Protein AF-0000000069461353 (afdb_homodimer)

Radius of gyration: 19.86 Å; Cα contacts (8 Å, |Δi|>4): 250; chains: 2; bounding box: 31×58×42 Å

pLDDT: mean 86.46, std 12.04, range [33.41, 97.12]

Organism: Araneus ventricosus (NCBI:txid182803)

Solvent-accessible surface area (backbone atoms only — not comparable to full-atom values): 14191 Å² total; per-residue (Å²): 130,76,51,64,64,55,53,48,47,51,50,45,65,76,36,44,54,42,56,44,31,64,57,41,60,80,78,52,60,71,89,61,37,79,47,76,92,67,76,58,56,65,70,59,30,52,53,40,50,50,51,40,52,69,36,62,74,48,38,50,51,46,52,49,48,38,52,50,55,53,50,50,52,52,50,42,35,52,25,52,61,66,66,34,57,72,63,48,67,66,54,78,56,65,58,54,52,46,50,50,61,51,65,68,52,61,76,88,39,48,52,56,37,50,49,40,52,49,48,41,42,76,50,36,60,62,66,41,130,75,51,63,62,55,52,47,46,51,49,44,65,77,35,44,55,44,57,44,30,64,56,42,59,78,77,53,60,71,88,61,37,81,48,76,92,65,76,58,55,67,71,60,30,54,52,39,48,49,50,40,51,70,34,62,73,51,39,48,50,47,52,49,50,39,52,51,54,52,50,50,52,52,50,42,35,52,25,52,62,65,66,34,56,70,63,48,66,67,53,77,58,63,59,54,52,46,50,52,60,52,64,70,52,63,74,88,38,47,51,56,37,50,50,41,52,50,48,40,43,76,48,36,58,62,66,41

Sequence (256 aa):
MKDEFAERFEQFKTNKSTLAFIVNPLNTNTNEINIEPFGIDAGSLQMQLLDLKTKDLWSDKFTEFKSKLEELEVQKCMHIAQHNWRALKEIPQVEALIFEAWNSLPECYSEVKKLAYGVLTIFGSTYSMKDEFAERFEQFKTNKSTLAFIVNPLNTNTNEINIEPFGIDAGSLQMQLLDLKTKDLWSDKFTEFKSKLEELEVQKCMHIAQHNWRALKEIPQVEALIFEAWNSLPECYSEVKKLAYGVLTIFGSTYS

Structure (mmCIF, N/CA/C/O backbone):
data_AF-0000000069461353-model_v1
#
loop_
_entity.id
_entity.type
_entity.pdbx_description
1 polymer 'Uncharacterized protein'
#
loop_
_atom_site.group_PDB
_atom_site.id
_atom_site.type_symbol
_atom_site.label_atom_id
_atom_site.label_alt_id
_atom_site.label_comp_id
_atom_site.label_asym_id
_atom_site.label_entity_id
_atom_site.label_seq_id
_atom_site.pdbx_PDB_ins_code
_atom_site.Cartn_x
_atom_site.Cartn_y
_atom_site.Cartn_z
_atom_site.occupancy
_atom_site.B_iso_or_equiv
_atom_site.auth_seq_id
_atom_site.auth_comp_id
_atom_site.auth_asym_id
_atom_site.auth_atom_id
_atom_site.pdbx_PDB_model_num
ATOM 1 N N . MET A 1 1 ? 14.117 14.68 -5.391 1 33.41 1 MET A N 1
ATOM 2 C CA . MET A 1 1 ? 13.336 13.922 -4.418 1 33.41 1 MET A CA 1
ATOM 3 C C . MET A 1 1 ? 11.984 13.523 -4.992 1 33.41 1 MET A C 1
ATOM 5 O O . MET A 1 1 ? 11.055 14.336 -5.027 1 33.41 1 MET A O 1
ATOM 9 N N . LYS A 1 2 ? 11.883 13.133 -6.09 1 46 2 LYS A N 1
ATOM 10 C CA . LYS A 1 2 ? 10.672 12.664 -6.754 1 46 2 LYS A CA 1
ATOM 11 C C . LYS A 1 2 ? 9.844 11.781 -5.824 1 46 2 LYS A C 1
ATOM 13 O O . LYS A 1 2 ? 10.375 10.875 -5.18 1 46 2 LYS A O 1
ATOM 18 N N . ASP A 1 3 ? 8.719 12.312 -5.297 1 57.94 3 ASP A N 1
ATOM 19 C CA . ASP A 1 3 ? 7.867 11.836 -4.211 1 57.94 3 ASP A CA 1
ATOM 20 C C . ASP A 1 3 ? 7.641 10.336 -4.309 1 57.94 3 ASP A C 1
ATOM 22 O O . ASP A 1 3 ? 7.262 9.828 -5.367 1 57.94 3 ASP A O 1
ATOM 26 N N . GLU A 1 4 ? 8.461 9.586 -3.504 1 57.5 4 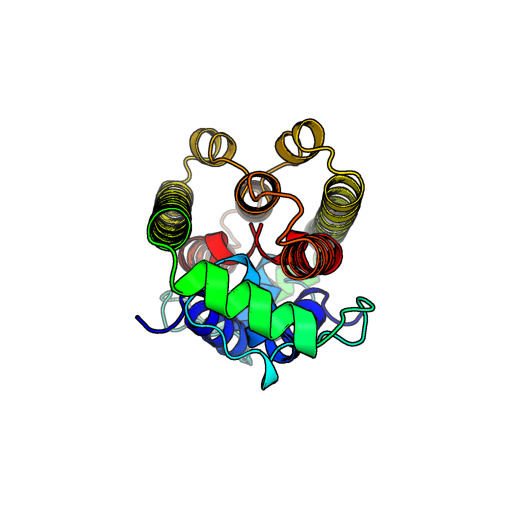GLU A N 1
ATOM 27 C CA . GLU A 1 4 ? 8.344 8.133 -3.375 1 57.5 4 GLU A CA 1
ATOM 28 C C . GLU A 1 4 ? 6.914 7.668 -3.648 1 57.5 4 GLU A C 1
ATOM 30 O O . GLU A 1 4 ? 6.703 6.648 -4.305 1 57.5 4 GLU A O 1
ATOM 35 N N . PHE A 1 5 ? 6.094 8.57 -3.252 1 60.88 5 PHE A N 1
ATOM 36 C CA . PHE A 1 5 ? 4.699 8.234 -3.512 1 60.88 5 PHE A CA 1
ATOM 37 C C . PHE A 1 5 ? 4.406 8.266 -5.008 1 60.88 5 PHE A C 1
ATOM 39 O O . PHE A 1 5 ? 3.766 7.359 -5.539 1 60.88 5 PHE A O 1
ATOM 46 N N . ALA A 1 6 ? 5.02 9.305 -5.488 1 62.16 6 ALA A N 1
ATOM 47 C CA . ALA A 1 6 ? 4.781 9.438 -6.922 1 62.16 6 ALA A CA 1
ATOM 48 C C . ALA A 1 6 ? 5.398 8.266 -7.688 1 62.16 6 ALA A C 1
ATOM 50 O O . ALA A 1 6 ? 4.789 7.742 -8.625 1 62.16 6 ALA A O 1
ATOM 51 N N . GLU A 1 7 ? 6.48 7.934 -7.262 1 65.94 7 GLU A N 1
ATOM 52 C CA . GLU A 1 7 ? 7.18 6.844 -7.93 1 65.94 7 GLU A CA 1
ATOM 53 C C . GLU A 1 7 ? 6.449 5.52 -7.734 1 65.94 7 GLU A C 1
ATOM 55 O O . GLU A 1 7 ? 6.305 4.738 -8.68 1 65.94 7 GLU A O 1
ATOM 60 N N . ARG A 1 8 ? 5.949 5.348 -6.613 1 63.5 8 ARG A N 1
ATOM 61 C CA . ARG A 1 8 ? 5.203 4.129 -6.336 1 63.5 8 ARG A CA 1
ATOM 62 C C . ARG A 1 8 ? 3.912 4.078 -7.145 1 63.5 8 ARG A C 1
ATOM 64 O O . ARG A 1 8 ? 3.541 3.027 -7.672 1 63.5 8 ARG A O 1
ATOM 71 N N . PHE A 1 9 ? 3.432 5.238 -7.254 1 64.38 9 PHE A N 1
ATOM 72 C CA . PHE A 1 9 ? 2.209 5.301 -8.047 1 64.38 9 PHE A CA 1
ATOM 73 C C . PHE A 1 9 ? 2.488 4.953 -9.5 1 64.38 9 PHE A C 1
ATOM 75 O O . PHE A 1 9 ? 1.729 4.207 -10.125 1 64.38 9 PHE A O 1
ATOM 82 N N . GLU A 1 10 ? 3.479 5.504 -9.93 1 67.94 10 GLU A N 1
ATOM 83 C CA . GLU A 1 10 ? 3.807 5.23 -11.32 1 67.94 10 GLU A CA 1
ATOM 84 C C . GLU A 1 10 ? 4.129 3.752 -11.531 1 67.94 10 GLU A C 1
ATOM 86 O O . GLU A 1 10 ? 3.746 3.166 -12.547 1 67.94 10 GLU A O 1
ATOM 91 N N . GLN A 1 11 ? 4.781 3.205 -10.594 1 68.94 11 GLN A N 1
ATOM 92 C CA . GLN A 1 11 ? 5.098 1.782 -10.664 1 68.94 11 GLN A CA 1
ATOM 93 C C . GLN A 1 11 ? 3.828 0.935 -10.625 1 68.94 11 GLN A C 1
ATOM 95 O O . GLN A 1 11 ? 3.707 -0.045 -11.367 1 68.94 11 GLN A O 1
ATOM 100 N N . PHE A 1 12 ? 2.965 1.411 -9.82 1 68.62 12 PHE A N 1
ATOM 101 C CA . PHE A 1 12 ? 1.699 0.697 -9.719 1 68.62 12 PHE A CA 1
ATOM 102 C C . PHE A 1 12 ? 0.912 0.795 -11.016 1 68.62 12 PHE A C 1
ATOM 104 O O . PHE A 1 12 ? 0.339 -0.195 -11.477 1 68.62 12 PHE A O 1
ATOM 111 N N . LYS A 1 13 ? 0.988 1.951 -11.492 1 69.62 13 LYS A N 1
ATOM 112 C CA . LYS A 1 13 ? 0.268 2.186 -12.742 1 69.62 13 LYS A CA 1
ATOM 113 C C . LYS A 1 13 ? 0.815 1.307 -13.867 1 69.62 13 LYS A C 1
ATOM 115 O O . LYS A 1 13 ? 0.048 0.677 -14.602 1 69.62 13 LYS A O 1
ATOM 120 N N . THR A 1 14 ? 2.012 1.189 -13.93 1 73.25 14 THR A N 1
ATOM 121 C CA . THR A 1 14 ? 2.668 0.524 -15.047 1 73.25 14 THR A CA 1
ATOM 122 C C . THR A 1 14 ? 2.643 -0.991 -14.867 1 73.25 14 THR A C 1
ATOM 124 O O . THR A 1 14 ? 2.701 -1.739 -15.844 1 73.25 14 THR A O 1
ATOM 127 N N . ASN A 1 15 ? 2.436 -1.422 -13.656 1 77.94 15 ASN A N 1
ATOM 128 C CA . ASN A 1 15 ? 2.541 -2.852 -13.383 1 77.94 15 ASN A CA 1
ATOM 129 C C . ASN A 1 15 ? 1.267 -3.398 -12.75 1 77.94 15 ASN A C 1
ATOM 131 O O . ASN A 1 15 ? 1.307 -4.395 -12.023 1 77.94 15 ASN A O 1
ATOM 135 N N . LYS A 1 16 ? 0.237 -2.775 -13.086 1 78.69 16 LYS A N 1
ATOM 136 C CA . LYS A 1 16 ? -1.04 -3.115 -12.461 1 78.69 16 LYS A CA 1
ATOM 137 C C . LYS A 1 16 ? -1.382 -4.586 -12.68 1 78.69 16 LYS A C 1
ATOM 139 O O . LYS A 1 16 ? -1.742 -5.293 -11.734 1 78.69 16 LYS A O 1
ATOM 144 N N . SER A 1 17 ? -1.229 -4.988 -13.875 1 83.12 17 SER A N 1
ATOM 145 C CA . SER A 1 17 ? -1.571 -6.367 -14.211 1 83.12 17 SER A CA 1
ATOM 146 C C . SER A 1 17 ? -0.619 -7.352 -13.531 1 83.12 17 SER A C 1
ATOM 148 O O . SER A 1 17 ? -1.034 -8.43 -13.102 1 83.12 17 SER A O 1
ATOM 150 N N . THR A 1 18 ? 0.57 -7.035 -13.477 1 84.5 18 THR A N 1
ATOM 151 C CA . THR A 1 18 ? 1.577 -7.871 -12.836 1 84.5 18 THR A CA 1
ATOM 152 C C . THR A 1 18 ? 1.285 -8.023 -11.344 1 84.5 18 THR A C 1
ATOM 154 O O . THR A 1 18 ? 1.347 -9.125 -10.805 1 84.5 18 THR A O 1
ATOM 157 N N . LEU A 1 19 ? 0.876 -6.988 -10.828 1 82.81 19 LEU A N 1
ATOM 158 C CA . LEU A 1 19 ? 0.565 -7 -9.398 1 82.81 19 LEU A CA 1
ATOM 159 C C . LEU A 1 19 ? -0.721 -7.77 -9.133 1 82.81 19 LEU A C 1
ATOM 161 O O . LEU A 1 19 ? -0.815 -8.5 -8.141 1 82.81 19 LEU A O 1
ATOM 165 N N . ALA A 1 20 ? -1.617 -7.574 -9.984 1 83.62 20 ALA A N 1
ATOM 166 C CA . ALA A 1 20 ? -2.885 -8.289 -9.844 1 83.62 20 ALA A CA 1
ATOM 167 C C . ALA A 1 20 ? -2.678 -9.797 -9.93 1 83.62 20 ALA A C 1
ATOM 169 O O . ALA A 1 20 ? -3.371 -10.57 -9.266 1 83.62 20 ALA A O 1
ATOM 170 N N . PHE A 1 21 ? -1.812 -10.18 -10.727 1 89.19 21 PHE A N 1
ATOM 171 C CA . PHE A 1 21 ? -1.514 -11.586 -10.969 1 89.19 21 PHE A CA 1
ATOM 172 C C . PHE A 1 21 ? -1.203 -12.305 -9.656 1 89.19 21 PHE A C 1
ATOM 174 O O . PHE A 1 21 ? -1.691 -13.414 -9.422 1 89.19 21 PHE A O 1
ATOM 181 N N . ILE A 1 22 ? -0.401 -11.719 -8.797 1 89.88 22 ILE A N 1
ATOM 182 C CA . ILE A 1 22 ? 0.123 -12.43 -7.641 1 89.88 22 ILE A CA 1
ATOM 183 C C . ILE A 1 22 ? -0.992 -12.656 -6.621 1 89.88 22 ILE A C 1
ATOM 185 O O . ILE A 1 22 ? -0.875 -13.508 -5.738 1 89.88 22 ILE A O 1
ATOM 189 N N . VAL A 1 23 ? -2.062 -11.906 -6.781 1 87.62 23 VAL A N 1
ATOM 190 C CA . VAL A 1 23 ? -3.172 -12.039 -5.844 1 87.62 23 VAL A CA 1
ATOM 191 C C . VAL A 1 23 ? -4.312 -12.82 -6.496 1 87.62 23 VAL A C 1
ATOM 193 O O . VAL A 1 23 ? -5.066 -13.516 -5.812 1 87.62 23 VAL A O 1
ATOM 196 N N . ASN A 1 24 ? -4.418 -12.609 -7.785 1 89.31 24 ASN A N 1
ATOM 197 C CA . ASN A 1 24 ? -5.504 -13.234 -8.531 1 89.31 24 ASN A CA 1
ATOM 198 C C . ASN A 1 24 ? -5.004 -13.844 -9.844 1 89.31 24 ASN A C 1
ATOM 200 O O . ASN A 1 24 ? -5.355 -13.367 -10.922 1 89.31 24 ASN A O 1
ATOM 204 N N . PRO A 1 25 ? -4.41 -14.906 -9.75 1 92.62 25 PRO A N 1
ATOM 205 C CA . PRO A 1 25 ? -3.799 -15.492 -10.945 1 92.62 25 PRO A CA 1
ATOM 206 C C . PRO A 1 25 ? -4.824 -16.125 -11.883 1 92.62 25 PRO A C 1
ATOM 208 O O . PRO A 1 25 ? -4.551 -16.312 -13.07 1 92.62 25 PRO A O 1
ATOM 211 N N . LEU A 1 26 ? -5.996 -16.453 -11.477 1 92.81 26 LEU A N 1
ATOM 212 C CA . LEU A 1 26 ? -6.977 -17.219 -12.242 1 92.81 26 LEU A CA 1
ATOM 213 C C . LEU A 1 26 ? -7.625 -16.344 -13.312 1 92.81 26 LEU A C 1
ATOM 215 O O . LEU A 1 26 ? -8.195 -16.859 -14.273 1 92.81 26 LEU A O 1
ATOM 219 N N . ASN A 1 27 ? -7.488 -15.07 -13.18 1 86.5 27 ASN A N 1
ATOM 220 C CA . ASN A 1 27 ? -8.125 -14.156 -14.117 1 86.5 27 ASN A CA 1
ATOM 221 C C . ASN A 1 27 ? -7.105 -13.258 -14.812 1 86.5 27 ASN A C 1
ATOM 223 O O . ASN A 1 27 ? -7.453 -12.188 -15.312 1 86.5 27 ASN A O 1
ATOM 227 N N . THR A 1 28 ? -6.031 -13.695 -14.859 1 82.75 28 THR A N 1
ATOM 228 C CA . THR A 1 28 ? -4.953 -12.867 -15.391 1 82.75 28 THR A CA 1
ATOM 229 C C . THR A 1 28 ? -4.734 -13.148 -16.875 1 82.75 28 THR A C 1
ATOM 231 O O . THR A 1 28 ? -4.758 -14.305 -17.297 1 82.75 28 THR A O 1
ATOM 234 N N . ASN A 1 29 ? -4.555 -12.062 -17.531 1 86.06 29 ASN A N 1
ATOM 235 C CA . ASN A 1 29 ? -4.066 -12.141 -18.906 1 86.06 29 ASN A CA 1
ATOM 236 C C . ASN A 1 29 ? -2.543 -12.062 -18.969 1 86.06 29 ASN A C 1
ATOM 238 O O . ASN A 1 29 ? -1.967 -11 -18.719 1 86.06 29 ASN A O 1
ATOM 242 N N . THR A 1 30 ? -1.906 -13.141 -19.391 1 86.69 30 THR A N 1
ATOM 243 C CA . THR A 1 30 ? -0.453 -13.25 -19.344 1 86.69 30 THR A CA 1
ATOM 244 C C . THR A 1 30 ? 0.195 -12.227 -20.281 1 86.69 30 THR A C 1
ATOM 246 O O . THR A 1 30 ? 1.336 -11.812 -20.062 1 86.69 30 THR A O 1
ATOM 249 N N . ASN A 1 31 ? -0.535 -11.773 -21.25 1 88.12 31 ASN A N 1
ATOM 250 C CA . ASN A 1 31 ? 0.017 -10.828 -22.203 1 88.12 31 ASN A CA 1
ATOM 251 C C . ASN A 1 31 ? 0.214 -9.445 -21.594 1 88.12 31 ASN A C 1
ATOM 253 O O . ASN A 1 31 ? 0.921 -8.602 -22.141 1 88.12 31 ASN A O 1
ATOM 257 N N . GLU A 1 32 ? -0.373 -9.289 -20.469 1 87.5 32 GLU A N 1
ATOM 258 C CA . GLU A 1 32 ? -0.304 -7.98 -19.828 1 87.5 32 GLU A CA 1
ATOM 259 C C . GLU A 1 32 ? 0.733 -7.969 -18.719 1 87.5 32 GLU A C 1
ATOM 261 O O . GLU A 1 32 ? 1.014 -6.918 -18.125 1 87.5 32 GLU A O 1
ATOM 266 N N . ILE A 1 33 ? 1.256 -9.094 -18.453 1 88.31 33 ILE A N 1
ATOM 267 C CA . ILE A 1 33 ? 2.229 -9.188 -17.359 1 88.31 33 ILE A CA 1
ATOM 268 C C . ILE A 1 33 ? 3.629 -8.898 -17.906 1 88.31 33 ILE A C 1
ATOM 270 O O . ILE A 1 33 ? 4.023 -9.438 -18.938 1 88.31 33 ILE A O 1
ATOM 274 N N . ASN A 1 34 ? 4.27 -8.055 -17.297 1 88.06 34 ASN A N 1
ATOM 275 C CA . ASN A 1 34 ? 5.664 -7.809 -17.641 1 88.06 34 ASN A CA 1
ATOM 276 C C . ASN A 1 34 ? 6.582 -8.898 -17.094 1 88.06 34 ASN A C 1
ATOM 278 O O . ASN A 1 34 ? 6.918 -8.891 -15.906 1 88.06 34 ASN A O 1
ATOM 282 N N . ILE A 1 35 ? 7.051 -9.758 -17.938 1 90.44 35 ILE A N 1
ATOM 283 C CA . ILE A 1 35 ? 7.797 -10.922 -17.469 1 90.44 35 ILE A CA 1
ATOM 284 C C . ILE A 1 35 ? 9.281 -10.727 -17.766 1 90.44 35 ILE A C 1
ATOM 286 O O . ILE A 1 35 ? 10.125 -11.484 -17.266 1 90.44 35 ILE A O 1
ATOM 290 N N . GLU A 1 36 ? 9.617 -9.719 -18.484 1 87.12 36 GLU A N 1
ATOM 291 C CA . GLU A 1 36 ? 10.969 -9.539 -19 1 87.12 36 GLU A CA 1
ATOM 292 C C . GLU A 1 36 ? 11.992 -9.453 -17.875 1 87.12 36 GLU A C 1
ATOM 294 O O . GLU A 1 36 ? 13.047 -10.086 -17.938 1 87.12 36 GLU A O 1
ATOM 299 N N . PRO A 1 37 ? 11.68 -8.797 -16.922 1 86.69 37 PRO A N 1
ATOM 300 C CA . PRO A 1 37 ? 12.688 -8.625 -15.875 1 86.69 37 PRO A CA 1
ATOM 301 C C . PRO A 1 37 ? 12.945 -9.906 -15.094 1 86.69 37 PRO A C 1
ATOM 303 O O . PRO A 1 37 ? 13.922 -9.992 -14.336 1 86.69 37 PRO A O 1
ATOM 306 N N . PHE A 1 38 ? 12.195 -10.969 -15.289 1 90.25 38 PHE A N 1
ATOM 307 C CA . PHE A 1 38 ? 12.234 -12.109 -14.375 1 90.25 38 PHE A CA 1
ATOM 308 C C . PHE A 1 38 ? 12.766 -13.352 -15.078 1 90.25 38 PHE A C 1
ATOM 310 O O . PHE A 1 38 ? 12.906 -14.406 -14.453 1 90.25 38 PHE A O 1
ATOM 317 N N . GLY A 1 39 ? 13.047 -13.305 -16.312 1 91.81 39 GLY A N 1
ATOM 318 C CA . GLY A 1 39 ? 13.602 -14.445 -17.031 1 91.81 39 GLY A CA 1
ATOM 319 C C . GLY A 1 39 ? 12.625 -15.609 -17.141 1 91.81 39 GLY A C 1
ATOM 320 O O . GLY A 1 39 ? 13.023 -16.766 -17.016 1 91.81 39 GLY A O 1
ATOM 321 N N . ILE A 1 40 ? 11.422 -15.305 -17.344 1 94.56 40 ILE A N 1
ATOM 322 C CA . ILE A 1 40 ? 10.344 -16.281 -17.391 1 94.56 40 ILE A CA 1
ATOM 323 C C . ILE A 1 40 ? 10.141 -16.781 -18.828 1 94.56 40 ILE A C 1
ATOM 325 O O . ILE A 1 40 ? 10.172 -15.984 -19.766 1 94.56 40 ILE A O 1
ATOM 329 N N . ASP A 1 41 ? 9.945 -18.062 -18.906 1 95.44 41 ASP A N 1
ATOM 330 C CA . ASP A 1 41 ? 9.508 -18.625 -20.172 1 95.44 41 ASP A CA 1
ATOM 331 C C . ASP A 1 41 ? 8.008 -18.438 -20.391 1 95.44 41 ASP A C 1
ATOM 333 O O . ASP A 1 41 ? 7.191 -19.062 -19.719 1 95.44 41 ASP A O 1
ATOM 337 N N . ALA A 1 42 ? 7.672 -17.672 -21.391 1 93.81 42 ALA A N 1
ATOM 338 C CA . ALA A 1 42 ? 6.281 -17.266 -21.594 1 93.81 42 ALA A CA 1
ATOM 339 C C . ALA A 1 42 ? 5.402 -18.469 -21.906 1 93.81 42 ALA A C 1
ATOM 341 O O . ALA A 1 42 ? 4.262 -18.562 -21.453 1 93.81 42 ALA A O 1
ATOM 342 N N . GLY A 1 43 ? 5.887 -19.375 -22.734 1 95.06 43 GLY A N 1
ATOM 343 C CA . GLY A 1 43 ? 5.129 -20.562 -23.062 1 95.06 43 GLY A CA 1
ATOM 344 C C . GLY A 1 43 ? 4.844 -21.438 -21.859 1 95.06 43 GLY A C 1
ATOM 345 O O . GLY A 1 43 ? 3.703 -21.859 -21.641 1 95.06 43 GLY A O 1
ATOM 346 N N . SER A 1 44 ? 5.809 -21.688 -21.078 1 95.5 44 SER A N 1
ATOM 347 C CA . SER A 1 44 ? 5.66 -22.484 -19.875 1 95.5 44 SER A CA 1
ATOM 348 C C . SER A 1 44 ? 4.727 -21.797 -18.875 1 95.5 44 SER A C 1
ATOM 350 O O . SER A 1 44 ? 3.908 -22.453 -18.234 1 95.5 44 SER A O 1
ATOM 352 N N . LEU A 1 45 ? 4.902 -20.531 -18.781 1 95.88 45 LEU A N 1
ATOM 353 C CA . LEU A 1 45 ? 4.047 -19.766 -17.875 1 95.88 45 LEU A CA 1
ATOM 354 C C . LEU A 1 45 ? 2.576 -19.938 -18.25 1 95.88 45 LEU A C 1
ATOM 356 O O . LEU A 1 45 ? 1.74 -20.203 -17.391 1 95.88 45 LEU A O 1
ATOM 360 N N . GLN A 1 46 ? 2.279 -19.812 -19.516 1 94.38 46 GLN A N 1
ATOM 361 C CA . GLN A 1 46 ? 0.903 -19.922 -19.984 1 94.38 46 GLN A CA 1
ATOM 362 C C . GLN A 1 46 ? 0.34 -21.312 -19.703 1 94.38 46 GLN A C 1
ATOM 364 O O . GLN A 1 46 ? -0.808 -21.438 -19.266 1 94.38 46 GLN A O 1
ATOM 369 N N . MET A 1 47 ? 1.14 -22.281 -19.906 1 95.31 47 MET A N 1
ATOM 370 C CA . MET A 1 47 ? 0.7 -23.656 -19.672 1 95.31 47 MET A CA 1
ATOM 371 C C . MET A 1 47 ? 0.424 -23.891 -18.203 1 95.31 47 MET A C 1
ATOM 373 O O . MET A 1 47 ? -0.586 -24.5 -17.844 1 95.31 47 MET A O 1
ATOM 377 N N . GLN A 1 48 ? 1.31 -23.422 -17.406 1 96.38 48 GLN A N 1
ATOM 378 C CA . GLN A 1 48 ? 1.159 -23.609 -15.969 1 96.38 48 GLN A CA 1
ATOM 379 C C . GLN A 1 48 ? -0.053 -22.844 -15.438 1 96.38 48 GLN A C 1
ATOM 381 O O . GLN A 1 48 ? -0.796 -23.359 -14.602 1 96.38 48 GLN A O 1
ATOM 386 N N . LEU A 1 49 ? -0.259 -21.703 -15.977 1 95.12 49 LEU A N 1
ATOM 387 C CA . LEU A 1 49 ? -1.398 -20.906 -15.547 1 95.12 49 LEU A CA 1
ATOM 388 C C . LEU A 1 49 ? -2.713 -21.562 -15.961 1 95.12 49 LEU A C 1
ATOM 390 O O . LEU A 1 49 ? -3.684 -21.547 -15.195 1 95.12 49 LEU A O 1
ATOM 394 N N . LEU A 1 50 ? -2.719 -22.047 -17.125 1 95.06 50 LEU A N 1
ATOM 395 C CA . LEU A 1 50 ? -3.906 -22.766 -17.562 1 95.06 50 LEU A CA 1
ATOM 396 C C . LEU A 1 50 ? -4.188 -23.953 -16.641 1 95.06 50 LEU A C 1
ATOM 398 O O . LEU A 1 50 ? -5.34 -24.188 -16.281 1 95.06 50 LEU A O 1
ATOM 402 N N . ASP A 1 51 ? -3.172 -24.703 -16.375 1 96 51 ASP A N 1
ATOM 403 C CA . ASP A 1 51 ? -3.305 -25.844 -15.477 1 96 51 ASP A CA 1
ATOM 404 C C . ASP A 1 51 ? -3.824 -25.406 -14.109 1 96 51 ASP A C 1
ATOM 406 O O . ASP A 1 51 ? -4.711 -26.047 -13.539 1 96 51 ASP A O 1
ATOM 410 N N . LEU A 1 52 ? -3.334 -24.391 -13.617 1 94.94 52 LEU A N 1
ATOM 411 C CA . LEU A 1 52 ? -3.732 -23.844 -12.328 1 94.94 52 LEU A CA 1
ATOM 412 C C . LEU A 1 52 ? -5.215 -23.484 -12.328 1 94.94 52 LEU A C 1
ATOM 414 O O . LEU A 1 52 ? -5.926 -23.75 -11.359 1 94.94 52 LEU A O 1
ATOM 418 N N . LYS A 1 53 ? -5.652 -22.922 -13.398 1 93.5 53 LYS A N 1
ATOM 419 C CA . LYS A 1 53 ? -7.027 -22.453 -13.547 1 93.5 53 LYS A CA 1
ATOM 420 C C . LYS A 1 53 ? -7.996 -23.625 -13.688 1 93.5 53 LYS A C 1
ATOM 422 O O . LYS A 1 53 ? -9.156 -23.531 -13.289 1 93.5 53 LYS A O 1
ATOM 427 N N . THR A 1 54 ? -7.492 -24.641 -14.25 1 94.75 54 THR A N 1
ATOM 428 C CA . THR A 1 54 ? -8.391 -25.734 -14.633 1 94.75 54 THR A CA 1
ATOM 429 C C . THR A 1 54 ? -8.445 -26.797 -13.539 1 94.75 54 THR A C 1
ATOM 431 O O . THR A 1 54 ? -9.367 -27.609 -13.508 1 94.75 54 THR A O 1
ATOM 434 N N . LYS A 1 55 ? -7.453 -26.844 -12.711 1 94.81 55 LYS A N 1
ATOM 435 C CA . LYS A 1 55 ? -7.484 -27.797 -11.602 1 94.81 55 LYS A CA 1
ATOM 436 C C . LYS A 1 55 ? -8.258 -27.219 -10.414 1 94.81 55 LYS A C 1
ATOM 438 O O . LYS A 1 55 ? -7.883 -26.188 -9.859 1 94.81 55 LYS A O 1
ATOM 443 N N . ASP A 1 56 ? -9.172 -27.922 -9.961 1 94 56 ASP A N 1
ATOM 444 C CA . ASP A 1 56 ? -10.07 -27.469 -8.906 1 94 56 ASP A CA 1
ATOM 445 C C . ASP A 1 56 ? -9.305 -27.156 -7.625 1 94 56 ASP A C 1
ATOM 447 O O . ASP A 1 56 ? -9.578 -26.172 -6.953 1 94 56 ASP A O 1
ATOM 451 N N . LEU A 1 57 ? -8.445 -28.062 -7.363 1 94.38 57 LEU A N 1
ATOM 452 C CA . LEU A 1 57 ? -7.688 -27.922 -6.129 1 94.38 57 LEU A CA 1
ATOM 453 C C . LEU A 1 57 ? -7.023 -26.547 -6.059 1 94.38 57 LEU A C 1
ATOM 455 O O . LEU A 1 57 ? -7.16 -25.844 -5.062 1 94.38 57 LEU A O 1
ATOM 459 N N . TRP A 1 58 ? -6.453 -26.172 -7.117 1 94.75 58 TRP A N 1
ATOM 460 C CA . TRP A 1 58 ? -5.684 -24.922 -7.109 1 94.75 58 TRP A CA 1
ATOM 461 C C . TRP A 1 58 ? -6.59 -23.719 -7.348 1 94.75 58 TRP A C 1
ATOM 463 O O . TRP A 1 58 ? -6.414 -22.672 -6.73 1 94.75 58 TRP A O 1
ATOM 473 N N . SER A 1 59 ? -7.543 -23.875 -8.203 1 94.75 59 SER A N 1
ATOM 474 C CA . SER A 1 59 ? -8.477 -22.781 -8.445 1 94.75 59 SER A CA 1
ATOM 475 C C . SER A 1 59 ? -9.234 -22.406 -7.176 1 94.75 59 SER A C 1
ATOM 477 O O . SER A 1 59 ? -9.422 -21.234 -6.879 1 94.75 59 SER A O 1
ATOM 479 N N . ASP A 1 60 ? -9.57 -23.375 -6.402 1 96.19 60 ASP A N 1
ATOM 480 C CA . ASP A 1 60 ? -10.25 -23.125 -5.133 1 96.19 60 ASP A CA 1
ATOM 481 C C . ASP A 1 60 ? -9.32 -22.438 -4.137 1 96.19 60 ASP A C 1
ATOM 483 O O . ASP A 1 60 ? -9.734 -21.5 -3.447 1 96.19 60 ASP A O 1
ATOM 487 N N . LYS A 1 61 ? -8.188 -22.922 -4.102 1 95.12 61 LYS A N 1
ATOM 488 C CA . LYS A 1 61 ? -7.207 -22.375 -3.17 1 95.12 61 LYS A CA 1
ATOM 489 C C . LYS A 1 61 ? -6.992 -20.875 -3.424 1 95.12 61 LYS A C 1
ATOM 491 O O . LYS A 1 61 ? -7.012 -20.078 -2.488 1 95.12 61 LYS A O 1
ATOM 496 N N . PHE A 1 62 ? -6.844 -20.469 -4.594 1 95.5 62 PHE A N 1
ATOM 497 C CA . PHE A 1 62 ? -6.539 -19.078 -4.906 1 95.5 62 PHE A CA 1
ATOM 498 C C . PHE A 1 62 ? -7.793 -18.219 -4.812 1 95.5 62 PHE A C 1
ATOM 500 O O . PHE A 1 62 ? -7.711 -17.016 -4.523 1 95.5 62 PHE A O 1
ATOM 507 N N . THR A 1 63 ? -8.945 -18.812 -4.992 1 93.44 63 THR A N 1
ATOM 508 C CA . THR A 1 63 ? -10.188 -18.094 -4.746 1 93.44 63 THR A CA 1
ATOM 509 C C . THR A 1 63 ? -10.336 -17.75 -3.266 1 93.44 63 THR A C 1
ATOM 511 O O . THR A 1 63 ? -10.672 -16.625 -2.91 1 93.44 63 THR A O 1
ATOM 514 N N . GLU A 1 64 ? -10.047 -18.734 -2.5 1 95.25 64 GLU A N 1
ATOM 515 C CA . GLU A 1 64 ? -10.102 -18.516 -1.057 1 95.25 64 GLU A CA 1
ATOM 516 C C . GLU A 1 64 ? -9.047 -17.516 -0.612 1 95.25 64 GLU A C 1
ATOM 518 O O . GLU A 1 64 ? -9.312 -16.656 0.241 1 95.25 64 GLU A O 1
ATOM 523 N N . PHE A 1 65 ? -7.949 -17.703 -1.127 1 94.69 65 PHE A N 1
ATOM 524 C CA . PHE A 1 65 ? -6.848 -16.797 -0.833 1 94.69 65 PHE A CA 1
ATOM 525 C C . PHE A 1 65 ? -7.234 -15.352 -1.125 1 94.69 65 PHE A C 1
ATOM 527 O O . PHE A 1 65 ? -7.027 -14.461 -0.294 1 94.69 65 PHE A O 1
ATOM 534 N N . LYS A 1 66 ? -7.77 -15.148 -2.24 1 89.31 66 LYS A N 1
ATOM 535 C CA . LYS A 1 66 ? -8.211 -13.812 -2.623 1 89.31 66 LYS A CA 1
ATOM 536 C C . LYS A 1 66 ? -9.227 -13.258 -1.627 1 89.31 66 LYS A C 1
ATOM 538 O O . LYS A 1 66 ? -9.133 -12.094 -1.22 1 89.31 66 LYS A O 1
ATOM 543 N N . SER A 1 67 ? -10.148 -14.055 -1.24 1 90.69 67 SER A N 1
ATOM 544 C CA . SER A 1 67 ? -11.164 -13.664 -0.27 1 90.69 67 SER A CA 1
ATOM 545 C C . SER A 1 67 ? -10.531 -13.289 1.068 1 90.69 67 SER A C 1
ATOM 547 O O . SER A 1 67 ? -10.938 -12.305 1.697 1 90.69 67 SER A O 1
ATOM 549 N N . LYS A 1 68 ? -9.602 -14.031 1.441 1 91.44 68 LYS A N 1
ATOM 550 C CA . LYS A 1 68 ? -8.906 -13.766 2.695 1 91.44 68 LYS A CA 1
ATOM 551 C C . LYS A 1 68 ? -8.195 -12.414 2.654 1 91.44 68 LYS A C 1
ATOM 553 O O . LYS A 1 68 ? -8.242 -11.656 3.623 1 91.44 68 LYS A O 1
ATOM 558 N N . LEU A 1 69 ? -7.539 -12.148 1.61 1 88.38 69 LEU A N 1
ATOM 559 C CA . LEU A 1 69 ? -6.848 -10.867 1.47 1 88.38 69 LEU A CA 1
ATOM 560 C C . LEU A 1 69 ? -7.836 -9.711 1.514 1 88.38 69 LEU A C 1
ATOM 562 O O . LEU A 1 69 ? -7.547 -8.664 2.107 1 88.38 69 LEU A O 1
ATOM 566 N N . GLU A 1 70 ? -8.977 -9.883 0.926 1 84.88 70 GLU A N 1
ATOM 567 C CA . GLU A 1 70 ? -10.008 -8.859 0.942 1 84.88 70 GLU A CA 1
ATOM 568 C C . GLU A 1 70 ? -10.539 -8.625 2.357 1 84.88 70 GLU A C 1
ATOM 570 O O . GLU A 1 70 ? -10.773 -7.484 2.756 1 84.88 70 GLU A O 1
ATOM 575 N N . GLU A 1 71 ? -10.664 -9.641 3.041 1 89.62 71 GLU A N 1
ATOM 576 C CA . GLU A 1 71 ? -11.125 -9.531 4.422 1 89.62 71 GLU A CA 1
ATOM 577 C C . GLU A 1 71 ? -10.102 -8.797 5.285 1 89.62 71 GLU A C 1
ATOM 579 O O . GLU A 1 71 ? -10.469 -7.973 6.129 1 89.62 71 GLU A O 1
ATOM 584 N N . LEU A 1 72 ? -8.883 -9.117 5.094 1 87.38 72 LEU A N 1
ATOM 585 C CA . LEU A 1 72 ? -7.82 -8.453 5.84 1 87.38 72 LEU A CA 1
ATOM 586 C C . LEU A 1 72 ? -7.812 -6.957 5.559 1 87.38 72 LEU A C 1
ATOM 588 O O . LEU A 1 72 ? -7.594 -6.152 6.465 1 87.38 72 LEU A O 1
ATOM 592 N N . GLU A 1 73 ? -8.016 -6.602 4.348 1 84.06 73 GLU A N 1
ATOM 593 C CA . GLU A 1 73 ? -8.078 -5.188 3.984 1 84.06 73 GLU A CA 1
ATOM 594 C C . GLU A 1 73 ? -9.227 -4.484 4.707 1 84.06 73 GLU A C 1
ATOM 596 O O . GLU A 1 73 ? -9.062 -3.361 5.191 1 84.06 73 GLU A O 1
ATOM 601 N N . VAL A 1 74 ? -10.352 -5.129 4.766 1 84.88 74 VAL A N 1
ATOM 602 C CA . VAL A 1 74 ? -11.5 -4.578 5.473 1 84.88 74 VAL A CA 1
ATOM 603 C C . VAL A 1 74 ? -11.172 -4.402 6.949 1 84.88 74 VAL A C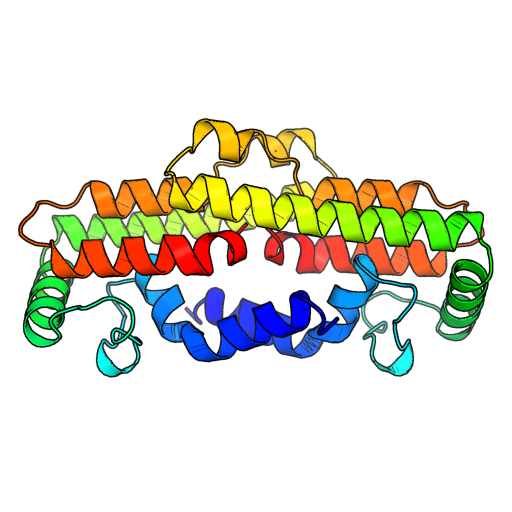 1
ATOM 605 O O . VAL A 1 74 ? -11.484 -3.371 7.547 1 84.88 74 VAL A O 1
ATOM 608 N N . GLN A 1 75 ? -10.531 -5.355 7.457 1 88.62 75 GLN A N 1
ATOM 609 C CA . GLN A 1 75 ? -10.148 -5.289 8.867 1 88.62 75 GLN A CA 1
ATOM 610 C C . GLN A 1 75 ? -9.188 -4.129 9.117 1 88.62 75 GLN A C 1
ATOM 612 O O . GLN A 1 75 ? -9.32 -3.408 10.109 1 88.62 75 GLN A O 1
ATOM 617 N N . LYS A 1 76 ? -8.289 -4 8.305 1 86.94 76 LYS A N 1
ATOM 618 C CA . LYS A 1 76 ? -7.344 -2.896 8.43 1 86.94 76 LYS A CA 1
ATOM 619 C C . LYS A 1 76 ? -8.062 -1.55 8.406 1 86.94 76 LYS A C 1
ATOM 621 O O . LYS A 1 76 ? -7.801 -0.686 9.242 1 86.94 76 LYS A O 1
ATOM 626 N N . CYS A 1 77 ? -8.93 -1.374 7.5 1 84.56 77 CYS A N 1
ATOM 627 C CA . CYS A 1 77 ? -9.695 -0.138 7.379 1 84.56 77 CYS A CA 1
ATOM 628 C C . CYS A 1 77 ? -10.469 0.147 8.656 1 84.56 77 CYS A C 1
ATOM 630 O O . CYS A 1 77 ? -10.492 1.282 9.133 1 84.56 77 CYS A O 1
ATOM 632 N N . MET A 1 78 ? -11.047 -0.916 9.156 1 89.5 78 MET A N 1
ATOM 633 C CA . MET A 1 78 ? -11.828 -0.762 10.383 1 89.5 78 MET A CA 1
ATOM 634 C C . MET A 1 78 ? -10.938 -0.346 11.547 1 89.5 78 MET A C 1
ATOM 636 O O . MET A 1 78 ? -11.281 0.557 12.312 1 89.5 78 MET A O 1
ATOM 640 N N . HIS A 1 79 ? -9.805 -0.916 11.633 1 91.88 79 HIS A N 1
ATOM 641 C CA . HIS A 1 79 ? -8.906 -0.616 12.734 1 91.88 79 HIS A CA 1
ATOM 642 C C . HIS A 1 79 ? -8.328 0.79 12.609 1 91.88 79 HIS A C 1
ATOM 644 O O . HIS A 1 79 ? -8.148 1.484 13.609 1 91.88 79 HIS A O 1
ATOM 650 N N . ILE A 1 80 ? -8.078 1.209 11.438 1 88.5 80 ILE A N 1
ATOM 651 C CA . ILE A 1 80 ? -7.594 2.568 11.211 1 88.5 80 ILE A CA 1
ATOM 652 C C . ILE A 1 80 ? -8.68 3.57 11.609 1 88.5 80 ILE A C 1
ATOM 654 O O . ILE A 1 80 ? -8.406 4.527 12.344 1 88.5 80 ILE A O 1
ATOM 658 N N . ALA A 1 81 ? -9.859 3.293 11.195 1 87.75 81 ALA A N 1
ATOM 659 C CA . ALA A 1 81 ? -10.984 4.176 11.492 1 87.75 81 ALA A CA 1
ATOM 660 C C . ALA A 1 81 ? -11.219 4.289 12.992 1 87.75 81 ALA A C 1
ATOM 662 O O . ALA A 1 81 ? -11.617 5.344 13.492 1 87.75 81 ALA A O 1
ATOM 663 N N . GLN A 1 82 ? -10.945 3.223 13.711 1 92.06 82 GLN A N 1
ATOM 664 C CA . GLN A 1 82 ? -11.188 3.178 15.148 1 92.06 82 GLN A CA 1
ATOM 665 C C . GLN A 1 82 ? -9.922 3.537 15.922 1 92.06 82 GLN A C 1
ATOM 667 O O . GLN A 1 82 ? -9.922 3.51 17.156 1 92.06 82 GLN A O 1
ATOM 672 N N . HIS A 1 83 ? -8.883 3.83 15.25 1 88.88 83 HIS A N 1
ATOM 673 C CA . HIS A 1 83 ? -7.582 4.133 15.836 1 88.88 83 HIS A CA 1
ATOM 674 C C . HIS A 1 83 ? -7.113 3.004 16.75 1 88.88 83 HIS A C 1
ATOM 676 O O . HIS A 1 83 ? -6.555 3.254 17.812 1 88.88 83 HIS A O 1
ATOM 682 N N . ASN A 1 84 ? -7.52 1.831 16.391 1 92.19 84 ASN A N 1
ATOM 683 C CA . ASN A 1 84 ? -7.078 0.646 17.125 1 92.19 84 ASN A CA 1
ATOM 684 C C . ASN A 1 84 ? -5.727 0.149 16.625 1 92.19 84 ASN A C 1
ATOM 686 O O . ASN A 1 84 ? -5.648 -0.881 15.945 1 92.19 84 ASN A O 1
ATOM 690 N N . TRP A 1 85 ? -4.699 0.733 17.016 1 88.62 85 TRP A N 1
ATOM 691 C CA . TRP A 1 85 ? -3.361 0.506 16.484 1 88.62 85 TRP A CA 1
ATOM 692 C C . TRP A 1 85 ? -2.812 -0.841 16.938 1 88.62 85 TRP A C 1
ATOM 694 O O . TRP A 1 85 ? -2.068 -1.498 16.203 1 88.62 85 TRP A O 1
ATOM 704 N N . ARG A 1 86 ? -3.166 -1.194 18.141 1 89.94 86 ARG A N 1
ATOM 705 C CA . ARG A 1 86 ? -2.76 -2.506 18.641 1 89.94 86 ARG A CA 1
ATOM 706 C C . ARG A 1 86 ? -3.328 -3.621 17.766 1 89.94 86 ARG A C 1
ATOM 708 O O . ARG A 1 86 ? -2.602 -4.531 17.359 1 89.94 86 ARG A O 1
ATOM 715 N N . ALA A 1 87 ? -4.562 -3.498 17.438 1 92.25 87 ALA A N 1
ATOM 716 C CA . ALA A 1 87 ? -5.203 -4.516 16.609 1 92.25 87 ALA A CA 1
ATOM 717 C C . ALA A 1 87 ? -4.641 -4.5 15.188 1 92.25 87 ALA A C 1
ATOM 719 O O . ALA A 1 87 ? -4.531 -5.547 14.547 1 92.25 87 ALA A O 1
ATOM 720 N N . LEU A 1 88 ? -4.266 -3.361 14.742 1 90 88 LEU A N 1
ATOM 721 C CA . LEU A 1 88 ? -3.689 -3.229 13.406 1 90 88 LEU A CA 1
ATOM 722 C C . LEU A 1 88 ? -2.373 -3.99 13.305 1 90 88 LEU A C 1
ATOM 724 O O . LEU A 1 88 ? -2.088 -4.609 12.281 1 90 88 LEU A O 1
ATOM 728 N N . LYS A 1 89 ? -1.673 -4.02 14.398 1 87 89 LYS A N 1
ATOM 729 C CA . LYS A 1 89 ? -0.379 -4.695 14.445 1 87 89 LYS A CA 1
ATOM 730 C C . LYS A 1 89 ? -0.546 -6.211 14.359 1 87 89 LYS A C 1
ATOM 732 O O . LYS A 1 89 ? 0.385 -6.922 13.969 1 87 89 LYS A O 1
ATOM 737 N N . GLU A 1 90 ? -1.692 -6.637 14.664 1 91.5 90 GLU A N 1
ATOM 738 C CA . GLU A 1 90 ? -1.934 -8.078 14.703 1 91.5 90 GLU A CA 1
ATOM 739 C C . GLU A 1 90 ? -2.381 -8.594 13.344 1 91.5 90 GLU A C 1
ATOM 741 O O . GLU A 1 90 ? -2.463 -9.805 13.133 1 91.5 90 GLU A O 1
ATOM 746 N N . ILE A 1 91 ? -2.682 -7.699 12.461 1 89.88 91 ILE A N 1
ATOM 747 C CA . ILE A 1 91 ? -3.094 -8.125 11.133 1 89.88 91 ILE A CA 1
ATOM 748 C C . ILE A 1 91 ? -1.909 -8.758 10.398 1 89.88 91 ILE A C 1
ATOM 750 O O . ILE A 1 91 ? -0.823 -8.172 10.352 1 89.88 91 ILE A O 1
ATOM 754 N N . PRO A 1 92 ? -2.102 -9.922 9.859 1 88.94 92 PRO A N 1
ATOM 755 C CA . PRO A 1 92 ? -0.999 -10.578 9.156 1 88.94 92 PRO A CA 1
ATOM 756 C C . PRO A 1 92 ? -0.434 -9.719 8.023 1 88.94 92 PRO A C 1
ATOM 758 O O . PRO A 1 92 ? -1.165 -8.938 7.41 1 88.94 92 PRO A O 1
ATOM 761 N N . GLN A 1 93 ? 0.831 -9.953 7.766 1 87.31 93 GLN A N 1
ATOM 762 C CA . GLN A 1 93 ? 1.479 -9.273 6.645 1 87.31 93 GLN A CA 1
ATOM 763 C C . GLN A 1 93 ? 1.042 -9.875 5.312 1 87.31 93 GLN A C 1
ATOM 765 O O . GLN A 1 93 ? 1.191 -11.078 5.09 1 87.31 93 GLN A O 1
ATOM 770 N N . VAL A 1 94 ? 0.609 -9.07 4.543 1 86.5 94 VAL A N 1
ATOM 771 C CA . VAL A 1 94 ? 0.058 -9.516 3.268 1 86.5 94 VAL A CA 1
ATOM 772 C C . VAL A 1 94 ? 1.153 -10.18 2.436 1 86.5 94 VAL A C 1
ATOM 774 O O . VAL A 1 94 ? 0.909 -11.188 1.767 1 86.5 94 VAL A O 1
ATOM 777 N N . GLU A 1 95 ? 2.359 -9.664 2.521 1 88.81 95 GLU A N 1
ATOM 778 C CA . GLU A 1 95 ? 3.477 -10.203 1.753 1 88.81 95 GLU A CA 1
ATOM 779 C C . GLU A 1 95 ? 3.783 -11.641 2.158 1 88.81 95 GLU A C 1
ATOM 781 O O . GLU A 1 95 ? 4.086 -12.484 1.309 1 88.81 95 GLU A O 1
ATOM 786 N N . ALA A 1 96 ? 3.689 -11.852 3.361 1 90.44 96 ALA A N 1
ATOM 787 C CA . ALA A 1 96 ? 3.926 -13.203 3.869 1 90.44 96 ALA A CA 1
ATOM 788 C C . ALA A 1 96 ? 2.848 -14.164 3.385 1 90.44 96 ALA A C 1
ATOM 790 O O . ALA A 1 96 ? 3.143 -15.305 3.023 1 90.44 96 ALA A O 1
ATOM 791 N N . LEU A 1 97 ? 1.654 -13.75 3.367 1 91.94 97 LEU A N 1
ATOM 792 C CA . LEU A 1 97 ? 0.536 -14.57 2.916 1 91.94 97 LEU A CA 1
ATOM 793 C C . LEU A 1 97 ? 0.669 -14.898 1.434 1 91.94 97 LEU A C 1
ATOM 795 O O . LEU A 1 97 ? 0.415 -16.031 1.021 1 91.94 97 LEU A O 1
ATOM 799 N N . ILE A 1 98 ? 1.046 -13.938 0.713 1 92.69 98 ILE A N 1
ATOM 800 C CA . ILE A 1 98 ? 1.247 -14.148 -0.715 1 92.69 98 ILE A CA 1
ATOM 801 C C . ILE A 1 98 ? 2.357 -15.18 -0.931 1 92.69 98 ILE A C 1
ATOM 803 O O . ILE A 1 98 ? 2.189 -16.125 -1.694 1 92.69 98 ILE A O 1
ATOM 807 N N . PHE A 1 99 ? 3.406 -14.992 -0.217 1 93.75 99 PHE A N 1
ATOM 808 C CA . PHE A 1 99 ? 4.52 -15.93 -0.33 1 93.75 99 PHE A CA 1
ATOM 809 C C . PHE A 1 99 ? 4.066 -17.344 -0.014 1 93.75 99 PHE A C 1
ATOM 811 O O . PHE A 1 99 ? 4.375 -18.281 -0.757 1 93.75 99 PHE A O 1
ATOM 818 N N . GLU A 1 100 ? 3.322 -17.516 0.998 1 94.62 100 GLU A N 1
ATOM 819 C CA . GLU A 1 100 ? 2.869 -18.828 1.439 1 94.62 100 GLU A CA 1
ATOM 820 C C . GLU A 1 100 ? 1.945 -19.469 0.406 1 94.62 100 GLU A C 1
ATOM 822 O O . GLU A 1 100 ? 2.051 -20.656 0.129 1 94.62 100 GLU A O 1
ATOM 827 N N . ALA A 1 101 ? 1.06 -18.703 -0.14 1 95.88 101 ALA A N 1
ATOM 828 C CA . ALA A 1 101 ? 0.117 -19.203 -1.132 1 95.88 101 ALA A CA 1
ATOM 829 C C . ALA A 1 101 ? 0.85 -19.766 -2.352 1 95.88 101 ALA A C 1
ATOM 831 O O . ALA A 1 101 ? 0.578 -20.875 -2.793 1 95.88 101 ALA A O 1
ATOM 832 N N . TRP A 1 102 ? 1.752 -19.078 -2.848 1 96.19 102 TRP A N 1
ATOM 833 C CA . TRP A 1 102 ? 2.471 -19.484 -4.051 1 96.19 102 TRP A CA 1
ATOM 834 C C . TRP A 1 102 ? 3.482 -20.578 -3.734 1 96.19 102 TRP A C 1
ATOM 836 O O . TRP A 1 102 ? 3.684 -21.5 -4.535 1 96.19 102 TRP A O 1
ATOM 846 N N . ASN A 1 103 ? 4.09 -20.547 -2.566 1 95.69 103 ASN A N 1
ATOM 847 C CA . ASN A 1 103 ? 5.07 -21.547 -2.152 1 95.69 103 ASN A CA 1
ATOM 848 C C . ASN A 1 103 ? 4.426 -22.922 -1.959 1 95.69 103 ASN A C 1
ATOM 850 O O . ASN A 1 103 ? 5.105 -23.953 -2.025 1 95.69 103 ASN A O 1
ATOM 854 N N . SER A 1 104 ? 3.256 -22.938 -1.737 1 96.19 104 SER A N 1
ATOM 855 C CA . SER A 1 104 ? 2.533 -24.188 -1.497 1 96.19 104 SE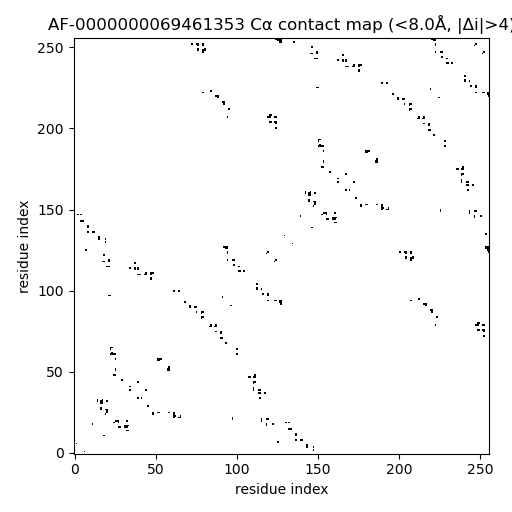R A CA 1
ATOM 856 C C . SER A 1 104 ? 2.344 -24.969 -2.789 1 96.19 104 SER A C 1
ATOM 858 O O . SER A 1 104 ? 2.008 -26.156 -2.758 1 96.19 104 SER A O 1
ATOM 860 N N . LEU A 1 105 ? 2.492 -24.391 -3.959 1 96.88 105 LEU A N 1
ATOM 861 C CA . LEU A 1 105 ? 2.33 -25.078 -5.234 1 96.88 105 LEU A CA 1
ATOM 862 C C . LEU A 1 105 ? 3.48 -26.062 -5.477 1 96.88 105 LEU A C 1
ATOM 864 O O . LEU A 1 105 ? 4.609 -25.812 -5.051 1 96.88 105 LEU A O 1
ATOM 868 N N . PRO A 1 106 ? 3.189 -27.141 -6.191 1 96.69 106 PRO A N 1
ATOM 869 C CA . PRO A 1 106 ? 4.258 -28.078 -6.551 1 96.69 106 PRO A CA 1
ATOM 870 C C . PRO A 1 106 ? 5.266 -27.469 -7.527 1 96.69 106 PRO A C 1
ATOM 872 O O . PRO A 1 106 ? 5.035 -26.391 -8.07 1 96.69 106 PRO A O 1
ATOM 875 N N . GLU A 1 107 ? 6.359 -28.203 -7.719 1 95.75 107 GLU A N 1
ATOM 876 C CA . GLU A 1 107 ? 7.473 -27.703 -8.523 1 95.75 107 GLU A CA 1
ATOM 877 C C . GLU A 1 107 ? 7.105 -27.656 -10 1 95.75 107 GLU A C 1
ATOM 879 O O . GLU A 1 107 ? 7.77 -26.984 -10.789 1 95.75 107 GLU A O 1
ATOM 884 N N . CYS A 1 108 ? 6.055 -28.391 -10.406 1 96 108 CYS A N 1
ATOM 885 C CA . CYS A 1 108 ? 5.645 -28.344 -11.805 1 96 108 CYS A CA 1
ATOM 886 C C . CYS A 1 108 ? 5.043 -26.984 -12.148 1 96 108 CYS A C 1
ATOM 888 O O . CYS A 1 108 ? 4.75 -26.703 -13.312 1 96 108 CYS A O 1
ATOM 890 N N . TYR A 1 109 ? 4.906 -26.078 -11.227 1 97.12 109 TYR A N 1
ATOM 891 C CA . TYR A 1 109 ? 4.477 -24.703 -11.43 1 97.12 109 TYR A CA 1
ATOM 892 C C . TYR A 1 109 ? 5.633 -23.734 -11.211 1 97.12 109 TYR A C 1
ATOM 894 O O . TYR A 1 109 ? 5.445 -22.656 -10.656 1 97.12 109 TYR A O 1
ATOM 902 N N . SER A 1 110 ? 6.75 -24.125 -11.625 1 96.25 110 SER A N 1
ATOM 903 C CA . SER A 1 110 ? 7.98 -23.406 -11.32 1 96.25 110 SER A CA 1
ATOM 904 C C . SER A 1 110 ? 7.98 -22 -11.945 1 96.25 110 SER A C 1
ATOM 906 O O . SER A 1 110 ? 8.445 -21.047 -11.336 1 96.25 110 SER A O 1
ATOM 908 N N . GLU A 1 111 ? 7.422 -21.828 -13.164 1 96.5 111 GLU A N 1
ATOM 909 C CA . GLU A 1 111 ? 7.461 -20.531 -13.828 1 96.5 111 GLU A CA 1
ATOM 910 C C . GLU A 1 111 ? 6.52 -19.531 -13.156 1 96.5 111 GLU A C 1
ATOM 912 O O . GLU A 1 111 ? 6.859 -18.359 -13.008 1 96.5 111 GLU A O 1
ATOM 917 N N . VAL A 1 112 ? 5.336 -19.984 -12.797 1 96.25 112 VAL A N 1
ATOM 918 C CA . VAL A 1 112 ? 4.387 -19.078 -12.141 1 96.25 112 VAL A CA 1
ATOM 919 C C . VAL A 1 112 ? 4.91 -18.703 -10.758 1 96.25 112 VAL A C 1
ATOM 921 O O . VAL A 1 112 ? 4.77 -17.547 -10.336 1 96.25 112 VAL A O 1
ATOM 924 N N . LYS A 1 113 ? 5.543 -19.656 -10.086 1 96.25 113 LYS A N 1
ATOM 925 C CA . LYS A 1 113 ? 6.129 -19.375 -8.781 1 96.25 113 LYS A CA 1
ATOM 926 C C . LYS A 1 113 ? 7.262 -18.359 -8.891 1 96.25 113 LYS A C 1
ATOM 928 O O . LYS A 1 113 ? 7.328 -17.406 -8.109 1 96.25 113 LYS A O 1
ATOM 933 N N . LYS A 1 114 ? 8.07 -18.594 -9.797 1 95.62 114 LYS A N 1
ATOM 934 C CA . LYS A 1 114 ? 9.188 -17.672 -10.031 1 95.62 114 LYS A CA 1
ATOM 935 C C . LYS A 1 114 ? 8.695 -16.266 -10.312 1 95.62 114 LYS A C 1
ATOM 937 O O . LYS A 1 114 ? 9.242 -15.289 -9.789 1 95.62 114 LYS A O 1
ATOM 942 N N . LEU A 1 115 ? 7.738 -16.141 -11.125 1 94.75 115 LEU A N 1
ATOM 943 C CA . LEU A 1 115 ? 7.16 -14.836 -11.43 1 94.75 115 LEU A CA 1
ATOM 944 C C . LEU A 1 115 ? 6.574 -14.188 -10.18 1 94.75 115 LEU A C 1
ATOM 946 O O . LEU A 1 115 ? 6.859 -13.023 -9.891 1 94.75 115 LEU A O 1
ATOM 950 N N . ALA A 1 116 ? 5.828 -14.945 -9.438 1 94.19 116 ALA A N 1
ATOM 951 C CA . ALA A 1 116 ? 5.18 -14.414 -8.242 1 94.19 116 ALA A CA 1
ATOM 952 C C . ALA A 1 116 ? 6.215 -13.93 -7.227 1 94.19 116 ALA A C 1
ATOM 954 O O . ALA A 1 116 ? 6.078 -12.836 -6.668 1 94.19 116 ALA A O 1
ATOM 955 N N . TYR A 1 117 ? 7.293 -14.727 -7.062 1 92.94 117 TYR A N 1
ATOM 956 C CA . TYR A 1 117 ? 8.352 -14.359 -6.121 1 92.94 117 TYR A CA 1
ATOM 957 C C . TYR A 1 117 ? 9.086 -13.109 -6.586 1 92.94 117 TYR A C 1
ATOM 959 O O . TYR A 1 117 ? 9.406 -12.234 -5.773 1 92.94 117 TYR A O 1
ATOM 967 N N . GLY A 1 118 ? 9.305 -13.094 -7.867 1 91.38 118 GLY A N 1
ATOM 968 C CA . GLY A 1 118 ? 9.945 -11.906 -8.414 1 91.38 118 GLY A CA 1
ATOM 969 C C . GLY A 1 118 ? 9.125 -10.641 -8.219 1 91.38 118 GLY A C 1
ATOM 970 O O . GLY A 1 118 ? 9.656 -9.609 -7.812 1 91.38 118 GLY A O 1
ATOM 971 N N . VAL A 1 119 ? 7.875 -10.727 -8.484 1 88.88 119 VAL A N 1
ATOM 972 C CA . VAL A 1 119 ? 6.973 -9.586 -8.328 1 88.88 119 VAL A CA 1
ATOM 973 C C . VAL A 1 119 ? 6.906 -9.18 -6.859 1 88.88 119 VAL A C 1
ATOM 975 O O . VAL A 1 119 ? 7 -7.988 -6.539 1 88.88 119 VAL A O 1
ATOM 978 N N . LEU A 1 120 ? 6.781 -10.102 -5.961 1 88.81 120 LEU A N 1
ATOM 979 C CA . LEU A 1 120 ? 6.723 -9.844 -4.527 1 88.81 120 LEU A CA 1
ATOM 980 C C . LEU A 1 120 ? 7.984 -9.125 -4.055 1 88.81 120 LEU A C 1
ATOM 982 O O . LEU A 1 120 ? 7.91 -8.18 -3.27 1 88.81 120 LEU A O 1
ATOM 986 N N . THR A 1 121 ? 9.094 -9.539 -4.531 1 85.69 121 THR A N 1
ATOM 987 C CA . THR A 1 121 ? 10.367 -8.977 -4.117 1 85.69 121 THR A CA 1
ATOM 988 C C . THR A 1 121 ? 10.5 -7.527 -4.578 1 85.69 121 THR A C 1
ATOM 990 O O . THR A 1 121 ? 11 -6.676 -3.838 1 85.69 121 THR A O 1
ATOM 993 N N . ILE A 1 122 ? 9.969 -7.199 -5.719 1 79.88 122 ILE A N 1
ATOM 994 C CA . ILE A 1 122 ? 10.148 -5.867 -6.289 1 79.88 122 ILE A CA 1
ATOM 995 C C . ILE A 1 122 ? 9.031 -4.945 -5.812 1 79.88 122 ILE A C 1
ATOM 997 O O . ILE A 1 122 ? 9.258 -3.764 -5.547 1 79.88 122 ILE A O 1
ATOM 1001 N N . PHE A 1 123 ? 7.801 -5.516 -5.625 1 75.62 123 PHE A N 1
ATOM 1002 C CA . PHE A 1 123 ? 6.637 -4.66 -5.41 1 75.62 123 PHE A CA 1
ATOM 1003 C C . PHE A 1 123 ? 5.992 -4.953 -4.062 1 75.62 123 PHE A C 1
ATOM 1005 O O . PHE A 1 123 ? 4.938 -4.402 -3.742 1 75.62 123 PHE A O 1
ATOM 1012 N N . GLY A 1 124 ? 6.473 -5.836 -3.287 1 72.62 124 GLY A N 1
ATOM 1013 C CA . GLY A 1 124 ? 5.84 -6.305 -2.066 1 72.62 124 GLY A CA 1
ATOM 1014 C C . GLY A 1 124 ? 5.691 -5.223 -1.015 1 72.62 124 GLY A C 1
ATOM 1015 O O . GLY A 1 124 ? 4.805 -5.293 -0.163 1 72.62 124 GLY A O 1
ATOM 1016 N N . SER A 1 125 ? 6.574 -4.281 -1.091 1 64 125 SER A N 1
ATOM 1017 C CA . SER A 1 125 ? 6.449 -3.207 -0.11 1 64 125 SER A CA 1
ATOM 1018 C C . SER A 1 125 ? 5.262 -2.309 -0.424 1 64 125 SER A C 1
ATOM 1020 O O . SER A 1 125 ? 4.809 -1.544 0.433 1 64 125 SER A O 1
ATOM 1022 N N . THR A 1 126 ? 4.699 -2.432 -1.626 1 59.75 126 THR A N 1
ATOM 1023 C CA . THR A 1 126 ? 3.615 -1.549 -2.049 1 59.75 126 THR A CA 1
ATOM 1024 C C . THR A 1 126 ? 2.283 -2.012 -1.468 1 59.75 126 THR A C 1
ATOM 1026 O O . THR A 1 126 ? 1.306 -1.261 -1.467 1 59.75 126 THR A O 1
ATOM 1029 N N . TYR A 1 127 ? 2.146 -3.229 -0.978 1 53.81 127 TYR A N 1
ATOM 1030 C CA . TYR A 1 127 ? 0.902 -3.77 -0.444 1 53.81 127 TYR A CA 1
ATOM 1031 C C . TYR A 1 127 ? 0.8 -3.523 1.057 1 53.81 127 TYR A C 1
ATOM 1033 O O . TYR A 1 127 ? -0.299 -3.502 1.615 1 53.81 127 TYR A O 1
ATOM 1041 N N . SER A 1 128 ? 1.774 -3.121 1.635 1 49.38 128 SER A N 1
ATOM 1042 C CA . SER A 1 128 ? 1.751 -2.957 3.084 1 49.38 128 SER A CA 1
ATOM 1043 C C . SER A 1 128 ? 1.327 -1.546 3.475 1 49.38 128 SER A C 1
ATOM 1045 O O . SER A 1 128 ? 1.565 -0.592 2.73 1 49.38 128 SER A O 1
ATOM 1047 N N . MET B 1 1 ? -16.703 -7.367 -10.055 1 33.88 1 MET B N 1
ATOM 1048 C CA . MET B 1 1 ? -15.594 -7.488 -9.117 1 33.88 1 MET B CA 1
ATOM 1049 C C . MET B 1 1 ? -14.43 -6.602 -9.539 1 33.88 1 MET B C 1
ATOM 1051 O O . MET B 1 1 ? -13.68 -6.949 -10.461 1 33.88 1 MET B O 1
ATOM 1055 N N . LYS B 1 2 ? -14.594 -5.488 -9.836 1 46.56 2 LYS B N 1
ATOM 1056 C CA . LYS B 1 2 ? -13.609 -4.48 -10.219 1 46.56 2 LYS B CA 1
ATOM 1057 C C . LYS B 1 2 ? -12.391 -4.527 -9.305 1 46.56 2 LYS B C 1
ATOM 1059 O O . LYS B 1 2 ? -12.523 -4.574 -8.078 1 46.56 2 LYS B O 1
ATOM 1064 N N . ASP B 1 3 ? -11.25 -5.07 -9.812 1 57.53 3 ASP B N 1
ATOM 1065 C CA . ASP B 1 3 ? -10.023 -5.461 -9.133 1 57.53 3 ASP B CA 1
ATOM 1066 C C . ASP B 1 3 ? -9.609 -4.41 -8.102 1 57.53 3 ASP B C 1
ATOM 1068 O O . ASP B 1 3 ? -9.5 -3.227 -8.422 1 57.53 3 ASP B O 1
ATOM 1072 N N . GLU B 1 4 ? -10.008 -4.691 -6.82 1 57.91 4 GLU B N 1
ATOM 1073 C CA . GLU B 1 4 ? -9.641 -3.865 -5.676 1 57.91 4 GLU B CA 1
ATOM 1074 C C . GLU B 1 4 ? -8.32 -3.143 -5.918 1 57.91 4 GLU B C 1
ATOM 1076 O O . GLU B 1 4 ? -8.18 -1.967 -5.574 1 57.91 4 GLU B O 1
ATOM 1081 N N . PHE B 1 5 ? -7.57 -3.879 -6.656 1 61.09 5 PHE B N 1
ATOM 1082 C CA . PHE B 1 5 ? -6.297 -3.25 -6.984 1 61.09 5 PHE B CA 1
ATOM 1083 C C . PHE B 1 5 ? -6.5 -2.076 -7.934 1 61.09 5 PHE B C 1
ATOM 1085 O O . PHE B 1 5 ? -5.93 -1 -7.73 1 61.09 5 PHE B O 1
ATOM 1092 N N . ALA B 1 6 ? -7.379 -2.439 -8.805 1 62.22 6 ALA B N 1
ATOM 1093 C CA . ALA B 1 6 ? -7.629 -1.38 -9.781 1 62.22 6 ALA B CA 1
ATOM 1094 C C . ALA B 1 6 ? -8.266 -0.165 -9.117 1 62.22 6 ALA B C 1
ATOM 1096 O O . ALA B 1 6 ? -7.918 0.977 -9.422 1 62.22 6 ALA B O 1
ATOM 1097 N N . GLU B 1 7 ? -9.102 -0.454 -8.289 1 66 7 GLU B N 1
ATOM 1098 C CA . GLU B 1 7 ? -9.797 0.626 -7.602 1 66 7 GLU B CA 1
ATOM 1099 C C . GLU B 1 7 ? -8.852 1.412 -6.699 1 66 7 GLU B C 1
ATOM 1101 O O . GLU B 1 7 ? -8.891 2.645 -6.668 1 66 7 GLU B O 1
ATOM 1106 N N . ARG B 1 8 ? -8.008 0.724 -6.102 1 63.56 8 ARG B N 1
ATOM 1107 C CA . ARG B 1 8 ? -7.027 1.386 -5.242 1 63.56 8 ARG B CA 1
ATOM 1108 C C . ARG B 1 8 ? -6.062 2.234 -6.059 1 63.56 8 ARG B C 1
ATOM 1110 O O . ARG B 1 8 ? -5.719 3.35 -5.66 1 63.56 8 ARG B O 1
ATOM 1117 N N . PHE B 1 9 ? -5.82 1.678 -7.164 1 64.19 9 PHE B N 1
ATOM 1118 C CA . PHE B 1 9 ? -4.93 2.43 -8.039 1 64.19 9 PHE B CA 1
ATOM 1119 C C . PHE B 1 9 ? -5.59 3.723 -8.5 1 64.19 9 PHE B C 1
ATOM 1121 O O . PHE B 1 9 ? -4.953 4.777 -8.523 1 64.19 9 PHE B O 1
ATOM 1128 N N . GLU B 1 10 ? -6.734 3.555 -8.836 1 68 10 GLU B N 1
ATOM 1129 C CA . GLU B 1 10 ? -7.434 4.746 -9.305 1 68 10 GLU B CA 1
ATOM 1130 C C . GLU B 1 10 ? -7.574 5.777 -8.188 1 68 10 GLU B C 1
ATOM 1132 O O . GLU B 1 10 ? -7.445 6.98 -8.43 1 68 10 GLU B O 1
ATOM 1137 N N . GLN B 1 11 ? -7.816 5.301 -7.051 1 68.75 11 GLN B N 1
ATOM 1138 C CA . GLN B 1 11 ? -7.918 6.191 -5.902 1 68.75 11 GLN B CA 1
ATOM 1139 C C . GLN B 1 11 ? -6.586 6.879 -5.625 1 68.75 11 GLN B C 1
ATOM 1141 O O . GLN B 1 11 ? -6.547 8.078 -5.324 1 68.75 11 GLN B O 1
ATOM 1146 N N . PHE B 1 12 ? -5.605 6.109 -5.797 1 68.56 12 PHE B N 1
ATOM 1147 C CA . PHE B 1 12 ? -4.273 6.66 -5.582 1 68.56 12 PHE B CA 1
ATOM 1148 C C . PHE B 1 12 ? -3.949 7.719 -6.629 1 68.56 12 PHE B C 1
ATOM 1150 O O . PHE B 1 12 ? -3.4 8.773 -6.305 1 68.56 12 PHE B O 1
ATOM 1157 N N . LYS B 1 13 ? -4.336 7.371 -7.754 1 69.69 13 LYS B N 1
ATOM 1158 C CA . LYS B 1 13 ? -4.082 8.297 -8.852 1 69.69 13 LYS B CA 1
ATOM 1159 C C . LYS B 1 13 ? -4.809 9.617 -8.641 1 69.69 13 LYS B C 1
ATOM 1161 O O . LYS B 1 13 ? -4.219 10.688 -8.797 1 69.69 13 LYS B O 1
ATOM 1166 N N . THR B 1 14 ? -5.941 9.547 -8.227 1 73.31 14 THR B N 1
ATOM 1167 C CA . THR B 1 14 ? -6.801 10.719 -8.133 1 73.31 14 THR B CA 1
ATOM 1168 C C . THR B 1 14 ? -6.48 11.531 -6.879 1 73.31 14 THR B C 1
ATOM 1170 O O . THR B 1 14 ? -6.719 12.742 -6.836 1 73.31 14 THR B O 1
ATOM 1173 N N . ASN B 1 15 ? -5.832 10.898 -5.938 1 77.75 15 ASN B N 1
ATOM 1174 C CA . ASN B 1 15 ? -5.621 11.562 -4.652 1 77.75 15 ASN B CA 1
ATOM 1175 C C . ASN B 1 15 ? -4.145 11.602 -4.281 1 77.75 15 ASN B C 1
ATOM 1177 O O . ASN B 1 15 ? -3.799 11.672 -3.1 1 77.75 15 ASN B O 1
ATOM 1181 N N . LYS B 1 16 ? -3.369 11.633 -5.262 1 78.75 16 LYS B N 1
ATOM 1182 C CA . LYS B 1 16 ? -1.927 11.555 -5.055 1 78.75 16 LYS B CA 1
ATOM 1183 C C . LYS B 1 16 ? -1.441 12.688 -4.156 1 78.75 16 LYS B C 1
ATOM 1185 O O . LYS B 1 16 ? -0.696 12.461 -3.203 1 78.75 16 LYS B O 1
ATOM 1190 N N . SER B 1 17 ? -1.895 13.828 -4.473 1 83 17 SER B N 1
ATOM 1191 C CA . SER B 1 17 ? -1.457 14.992 -3.709 1 83 17 SER B CA 1
ATOM 1192 C C . SER B 1 17 ? -1.981 14.945 -2.279 1 83 17 SER B C 1
ATOM 1194 O O . SER B 1 17 ? -1.286 15.344 -1.343 1 83 17 SER B O 1
ATOM 1196 N N . THR B 1 18 ? -3.141 14.523 -2.109 1 84.38 18 THR B N 1
ATOM 1197 C CA . THR B 1 18 ? -3.75 14.398 -0.789 1 84.38 18 THR B CA 1
ATOM 1198 C C . THR B 1 18 ? -2.984 13.391 0.066 1 84.38 18 THR B C 1
ATOM 1200 O O . THR B 1 18 ? -2.697 13.648 1.235 1 84.38 18 THR B O 1
ATOM 1203 N N . LEU B 1 19 ? -2.596 12.414 -0.561 1 82.75 19 LEU B N 1
ATOM 1204 C CA . LEU B 1 19 ? -1.856 11.367 0.145 1 82.75 19 LEU B CA 1
ATOM 1205 C C . LEU B 1 19 ? -0.444 11.836 0.478 1 82.75 19 LEU B C 1
ATOM 1207 O O . LEU B 1 19 ? 0.071 11.555 1.561 1 82.75 19 LEU B O 1
ATOM 1211 N N . ALA B 1 20 ? 0.094 12.508 -0.444 1 83.69 20 ALA B N 1
ATOM 1212 C CA . ALA B 1 20 ? 1.438 13.039 -0.222 1 83.69 20 ALA B CA 1
ATOM 1213 C C . ALA B 1 20 ? 1.454 14.016 0.952 1 83.69 20 ALA B C 1
ATOM 1215 O O . ALA B 1 20 ? 2.436 14.078 1.695 1 83.69 20 ALA B O 1
ATOM 1216 N N . PHE B 1 21 ? 0.459 14.727 1.085 1 89.25 21 PHE B N 1
ATOM 1217 C CA . PHE B 1 21 ? 0.328 15.742 2.123 1 89.25 21 PHE B CA 1
ATOM 1218 C C . PHE B 1 21 ? 0.556 15.141 3.504 1 89.25 21 PHE B C 1
ATOM 1220 O O . PHE B 1 21 ? 1.261 15.719 4.332 1 89.25 21 PHE B O 1
ATOM 1227 N N . ILE B 1 22 ? -0.015 13.984 3.779 1 89.94 22 ILE B N 1
ATOM 1228 C CA . ILE B 1 22 ? -0.033 13.461 5.141 1 89.94 22 ILE B CA 1
ATOM 1229 C C . ILE B 1 22 ? 1.363 12.977 5.527 1 89.94 22 ILE B C 1
ATOM 1231 O O . ILE B 1 22 ? 1.661 12.805 6.715 1 89.94 22 ILE B O 1
ATOM 1235 N N . VAL B 1 23 ? 2.197 12.812 4.531 1 87.56 23 VAL B N 1
ATOM 1236 C CA . VAL B 1 23 ? 3.549 12.336 4.805 1 87.56 23 VAL B CA 1
ATOM 1237 C C . VAL B 1 23 ? 4.539 13.492 4.672 1 87.56 23 VAL B C 1
ATOM 1239 O O . VAL B 1 23 ? 5.574 13.508 5.344 1 87.56 23 VAL B O 1
ATOM 1242 N N . ASN B 1 24 ? 4.207 14.375 3.756 1 89.31 24 ASN B N 1
ATOM 1243 C CA . ASN B 1 24 ? 5.086 15.5 3.467 1 89.31 24 ASN B CA 1
ATOM 1244 C C . ASN B 1 24 ? 4.305 16.812 3.357 1 89.31 24 ASN B C 1
ATOM 1246 O O . ASN B 1 24 ? 4.219 17.391 2.279 1 89.31 24 ASN B O 1
ATOM 1250 N N . PRO B 1 25 ? 3.938 17.312 4.418 1 92.69 25 PRO B N 1
ATOM 1251 C CA . PRO B 1 25 ? 3.082 18.5 4.391 1 92.69 25 PRO B CA 1
ATOM 1252 C C . PRO B 1 25 ? 3.852 19.766 4.035 1 92.69 25 PRO B C 1
ATOM 1254 O O . PRO B 1 25 ? 3.254 20.75 3.59 1 92.69 25 PRO B O 1
ATOM 1257 N N . LEU B 1 26 ? 5.121 19.844 4.145 1 92.94 26 LEU B N 1
ATOM 1258 C CA . LEU B 1 26 ? 5.922 21.047 3.998 1 92.94 26 LEU B CA 1
ATOM 1259 C C . LEU B 1 26 ? 6.059 21.438 2.529 1 92.94 26 LEU B C 1
ATOM 1261 O O . LEU B 1 26 ? 6.371 22.594 2.211 1 92.94 26 LEU B O 1
ATOM 1265 N N . ASN B 1 27 ? 5.77 20.531 1.653 1 86.31 27 ASN B N 1
ATOM 1266 C CA . ASN B 1 27 ? 5.934 20.781 0.226 1 86.31 27 ASN B CA 1
ATOM 1267 C C . ASN B 1 27 ? 4.617 20.609 -0.527 1 86.31 27 ASN B C 1
ATOM 1269 O O . ASN B 1 27 ? 4.613 20.406 -1.742 1 86.31 27 ASN B O 1
ATOM 1273 N N . THR B 1 28 ? 3.67 20.734 0.126 1 82.75 28 THR B N 1
ATOM 1274 C CA . THR B 1 28 ? 2.365 20.453 -0.469 1 82.75 28 THR B CA 1
ATOM 1275 C C . THR B 1 28 ? 1.741 21.734 -1.014 1 82.75 28 THR B C 1
ATOM 1277 O O . THR B 1 28 ? 1.816 22.797 -0.377 1 82.75 28 THR B O 1
ATOM 1280 N N . ASN B 1 29 ? 1.193 21.547 -2.146 1 85.88 29 ASN B N 1
ATOM 1281 C CA . ASN B 1 29 ? 0.319 22.578 -2.699 1 85.88 29 ASN B CA 1
ATOM 1282 C C . ASN B 1 29 ? -1.139 22.328 -2.316 1 85.88 29 ASN B C 1
ATOM 1284 O O . ASN B 1 29 ? -1.771 21.406 -2.814 1 85.88 29 ASN B O 1
ATOM 1288 N N . THR B 1 30 ? -1.696 23.234 -1.531 1 86.56 30 THR B N 1
ATOM 1289 C CA . THR B 1 30 ? -3.027 23.031 -0.963 1 86.56 30 THR B CA 1
ATOM 1290 C C . THR B 1 30 ? -4.086 23.016 -2.061 1 86.56 30 THR B C 1
ATOM 1292 O O . THR B 1 30 ? -5.156 22.438 -1.889 1 86.56 30 THR B O 1
ATOM 1295 N N . ASN B 1 31 ? -3.77 23.609 -3.191 1 88.19 31 ASN B N 1
ATOM 1296 C CA . ASN B 1 31 ? -4.738 23.672 -4.281 1 88.19 31 ASN B CA 1
ATOM 1297 C C . ASN B 1 31 ? -4.949 22.312 -4.926 1 88.19 31 ASN B C 1
ATOM 1299 O O . ASN B 1 31 ? -5.922 22.109 -5.656 1 88.19 31 ASN B O 1
ATOM 1303 N N . GLU B 1 32 ? -4.086 21.453 -4.605 1 87.56 32 GLU B N 1
ATOM 1304 C CA . GLU B 1 32 ? -4.16 20.125 -5.23 1 87.56 32 GLU B CA 1
ATOM 1305 C C . GLU B 1 32 ? -4.781 19.109 -4.281 1 87.56 32 GLU B C 1
ATOM 1307 O O . GLU B 1 32 ? -5.027 17.953 -4.672 1 87.56 32 GLU B O 1
ATOM 1312 N N . ILE B 1 33 ? -5 19.5 -3.111 1 88.44 33 ILE B N 1
ATOM 1313 C CA . ILE B 1 33 ? -5.555 18.578 -2.125 1 88.44 33 ILE B CA 1
ATOM 1314 C C . ILE B 1 33 ? -7.078 18.609 -2.195 1 88.44 33 ILE B C 1
ATOM 1316 O O . ILE B 1 33 ? -7.688 19.672 -2.229 1 88.44 33 ILE B O 1
ATOM 1320 N N . ASN B 1 34 ? -7.633 17.531 -2.32 1 88 34 ASN B N 1
ATOM 1321 C CA . ASN B 1 34 ? -9.086 17.438 -2.258 1 88 34 ASN B CA 1
ATOM 1322 C C . ASN B 1 34 ? -9.594 17.547 -0.823 1 88 34 ASN B C 1
ATOM 1324 O O . ASN B 1 34 ? -9.523 16.578 -0.06 1 88 34 ASN B O 1
ATOM 1328 N N . ILE B 1 35 ? -10.156 18.656 -0.484 1 90.44 35 ILE B N 1
ATOM 1329 C CA . ILE B 1 35 ? -10.523 18.891 0.906 1 90.44 35 ILE B CA 1
ATOM 1330 C C . ILE B 1 35 ? -12.039 18.781 1.067 1 90.44 35 ILE B C 1
ATOM 1332 O O . ILE B 1 35 ? -12.547 18.734 2.189 1 90.44 35 ILE B O 1
ATOM 1336 N N . GLU B 1 36 ? -12.742 18.641 0.001 1 87.19 36 GLU B N 1
ATOM 1337 C CA . GLU B 1 36 ? -14.203 18.734 -0.003 1 87.19 36 GLU B CA 1
ATOM 1338 C C . GLU B 1 36 ? -14.82 17.641 0.877 1 87.19 36 GLU B C 1
ATOM 1340 O O . GLU B 1 36 ? -15.727 17.922 1.664 1 87.19 36 GLU B O 1
ATOM 1345 N N . PRO B 1 37 ? -14.336 16.547 0.801 1 86.94 37 PRO B N 1
ATOM 1346 C CA . PRO B 1 37 ? -14.977 15.484 1.574 1 86.94 37 PRO B CA 1
ATOM 1347 C C . PRO B 1 37 ? -14.766 15.641 3.078 1 86.94 37 PRO B C 1
ATOM 1349 O O . PRO B 1 37 ? -15.43 14.969 3.869 1 86.94 37 PRO B O 1
ATOM 1352 N N . PHE B 1 38 ? -13.953 16.562 3.553 1 90.5 38 PHE B N 1
ATOM 1353 C CA . PHE B 1 38 ? -13.523 16.562 4.949 1 90.5 38 PHE B CA 1
ATOM 1354 C C . PHE B 1 38 ? -14.047 17.797 5.672 1 90.5 38 PHE B C 1
ATOM 1356 O O . PHE B 1 38 ? -13.828 17.953 6.875 1 90.5 38 PHE B O 1
ATOM 1363 N N . GLY B 1 39 ? -14.711 18.688 5.031 1 92.06 39 GLY B N 1
ATOM 1364 C CA . GLY B 1 39 ? -15.273 19.859 5.676 1 92.06 39 GLY B CA 1
ATOM 1365 C C . GLY B 1 39 ? -14.227 20.812 6.199 1 92.06 39 GLY B C 1
ATOM 1366 O O . GLY B 1 39 ? -14.383 21.391 7.281 1 92.06 39 GLY B O 1
ATOM 1367 N N . ILE B 1 40 ? -13.195 20.969 5.473 1 94.69 40 ILE B N 1
ATOM 1368 C CA . ILE B 1 40 ? -12.047 21.781 5.871 1 94.69 40 ILE B CA 1
ATOM 1369 C C . ILE B 1 40 ? -12.227 23.219 5.379 1 94.69 40 ILE B C 1
ATOM 1371 O O . ILE B 1 40 ? -12.672 23.438 4.25 1 94.69 40 ILE B O 1
ATOM 1375 N N . ASP B 1 41 ? -11.867 24.125 6.273 1 95.44 41 ASP B N 1
ATOM 1376 C CA . ASP B 1 41 ? -11.773 25.516 5.855 1 95.44 41 ASP B CA 1
ATOM 1377 C C . ASP B 1 41 ? -10.461 25.766 5.109 1 95.44 41 ASP B C 1
ATOM 1379 O O . ASP B 1 41 ? -9.391 25.781 5.719 1 95.44 41 ASP B O 1
ATOM 1383 N N . ALA B 1 42 ? -10.578 26.109 3.854 1 93.88 42 ALA B N 1
ATOM 1384 C CA . ALA B 1 42 ? -9.398 26.219 2.992 1 93.88 42 ALA B CA 1
ATOM 1385 C C . ALA B 1 42 ? -8.492 27.359 3.455 1 93.88 42 ALA B C 1
ATOM 1387 O O . ALA B 1 42 ? -7.262 27.234 3.418 1 93.88 42 ALA B O 1
ATOM 1388 N N . GLY B 1 43 ? -9.062 28.484 3.836 1 95.06 43 GLY B N 1
ATOM 1389 C CA . GLY B 1 43 ? -8.266 29.609 4.328 1 95.06 43 GLY B CA 1
ATOM 1390 C C . GLY B 1 43 ? -7.484 29.266 5.582 1 95.06 43 GLY B C 1
ATOM 1391 O O . GLY B 1 43 ? -6.281 29.531 5.66 1 95.06 43 GLY B O 1
ATOM 1392 N N . SER B 1 44 ? -8.094 28.672 6.512 1 95.5 44 SER B N 1
ATOM 1393 C CA . SER B 1 44 ? -7.449 28.25 7.754 1 95.5 44 SER B CA 1
ATOM 1394 C C . SER B 1 44 ? -6.371 27.203 7.492 1 95.5 44 SER B C 1
ATOM 1396 O O . SER B 1 44 ? -5.301 27.25 8.102 1 95.5 44 SER B O 1
ATOM 1398 N N . LEU B 1 45 ? -6.703 26.312 6.633 1 95.94 45 LEU B N 1
ATOM 1399 C CA . LEU B 1 45 ? -5.738 25.281 6.273 1 95.94 45 LEU B CA 1
ATOM 1400 C C . LEU B 1 45 ? -4.453 25.906 5.734 1 95.94 45 LEU B C 1
ATOM 1402 O O . LEU B 1 4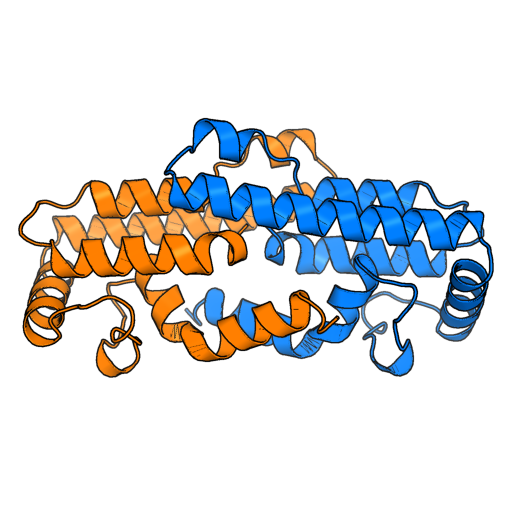5 ? -3.355 25.531 6.164 1 95.94 45 LEU B O 1
ATOM 1406 N N . GLN B 1 46 ? -4.602 26.828 4.828 1 94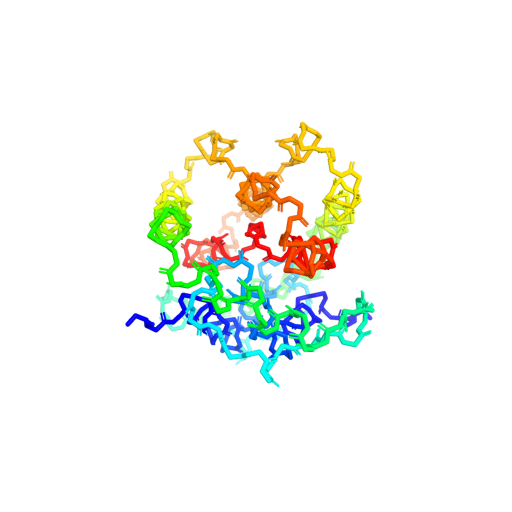.38 46 GLN B N 1
ATOM 1407 C CA . GLN B 1 46 ? -3.439 27.469 4.223 1 94.38 46 GLN B CA 1
ATOM 1408 C C . GLN B 1 46 ? -2.602 28.203 5.27 1 94.38 46 GLN B C 1
ATOM 1410 O O . GLN B 1 46 ? -1.372 28.125 5.25 1 94.38 46 GLN B O 1
ATOM 1415 N N . MET B 1 47 ? -3.271 28.844 6.145 1 95.38 47 MET B N 1
ATOM 1416 C CA . MET B 1 47 ? -2.568 29.594 7.188 1 95.38 47 MET B CA 1
ATOM 1417 C C . MET B 1 47 ? -1.809 28.641 8.109 1 95.38 47 MET B C 1
ATOM 1419 O O . MET B 1 47 ? -0.654 28.906 8.461 1 95.38 47 MET B O 1
ATOM 1423 N N . GLN B 1 48 ? -2.451 27.609 8.477 1 96.38 48 GLN B N 1
ATOM 1424 C CA . GLN B 1 48 ? -1.831 26.641 9.375 1 96.38 48 GLN B CA 1
ATOM 1425 C C . GLN B 1 48 ? -0.651 25.938 8.695 1 96.38 48 GLN B C 1
ATOM 1427 O O . GLN B 1 48 ? 0.389 25.734 9.328 1 96.38 48 GLN B O 1
ATOM 1432 N N . LEU B 1 49 ? -0.81 25.688 7.457 1 95.12 49 LEU B N 1
ATOM 1433 C CA . LEU B 1 49 ? 0.265 25.031 6.723 1 95.12 49 LEU B CA 1
ATOM 1434 C C . LEU B 1 49 ? 1.471 25.953 6.582 1 95.12 49 LEU B C 1
ATOM 1436 O O . LEU B 1 49 ? 2.615 25.5 6.691 1 95.12 49 LEU B O 1
ATOM 1440 N N . LEU B 1 50 ? 1.186 27.141 6.293 1 95.06 50 LEU B N 1
ATOM 1441 C CA . LEU B 1 50 ? 2.271 28.109 6.223 1 95.06 50 LEU B CA 1
ATOM 1442 C C . LEU B 1 50 ? 3.01 28.203 7.555 1 95.06 50 LEU B C 1
ATOM 1444 O O . LEU B 1 50 ? 4.242 28.234 7.586 1 95.06 50 LEU B O 1
ATOM 1448 N N . ASP B 1 51 ? 2.258 28.297 8.617 1 96.06 51 ASP B N 1
ATOM 1449 C CA . ASP B 1 51 ? 2.846 28.344 9.953 1 96.06 51 ASP B CA 1
ATOM 1450 C C . ASP B 1 51 ? 3.689 27.094 10.219 1 96.06 51 ASP B C 1
ATOM 1452 O O . ASP B 1 51 ? 4.797 27.188 10.75 1 96.06 51 ASP B O 1
ATOM 1456 N N . LEU B 1 52 ? 3.223 26.016 9.867 1 95.06 52 LEU B N 1
ATOM 1457 C CA . LEU B 1 52 ? 3.912 24.734 10.039 1 95.06 52 LEU B CA 1
ATOM 1458 C C . LEU B 1 52 ? 5.246 24.75 9.297 1 95.06 52 LEU B C 1
ATOM 1460 O O . LEU B 1 52 ? 6.254 24.266 9.82 1 95.06 52 LEU B O 1
ATOM 1464 N N . LYS B 1 53 ? 5.234 25.281 8.141 1 93.56 53 LYS B N 1
ATOM 1465 C CA . LYS B 1 53 ? 6.406 25.312 7.27 1 93.56 53 LYS B CA 1
ATOM 1466 C C . LYS B 1 53 ? 7.449 26.312 7.781 1 93.56 53 LYS B C 1
ATOM 1468 O O . LYS B 1 53 ? 8.648 26.125 7.57 1 93.56 53 LYS B O 1
ATOM 1473 N N . THR B 1 54 ? 6.957 27.297 8.398 1 94.75 54 THR B N 1
ATOM 1474 C CA . THR B 1 54 ? 7.848 28.406 8.734 1 94.75 54 THR B CA 1
ATOM 1475 C C . THR B 1 54 ? 8.414 28.25 10.141 1 94.75 54 THR B C 1
ATOM 1477 O O . THR B 1 54 ? 9.414 28.859 10.492 1 94.75 54 THR B O 1
ATOM 1480 N N . LYS B 1 55 ? 7.754 27.469 10.953 1 94.88 55 LYS B N 1
ATOM 1481 C CA . LYS B 1 55 ? 8.281 27.219 12.289 1 94.88 55 LYS B CA 1
ATOM 1482 C C . LYS B 1 55 ? 9.289 26.062 12.273 1 94.88 55 LYS B C 1
ATOM 1484 O O . LYS B 1 55 ? 8.953 24.938 11.898 1 94.88 55 LYS B O 1
ATOM 1489 N N . ASP B 1 56 ? 10.383 26.2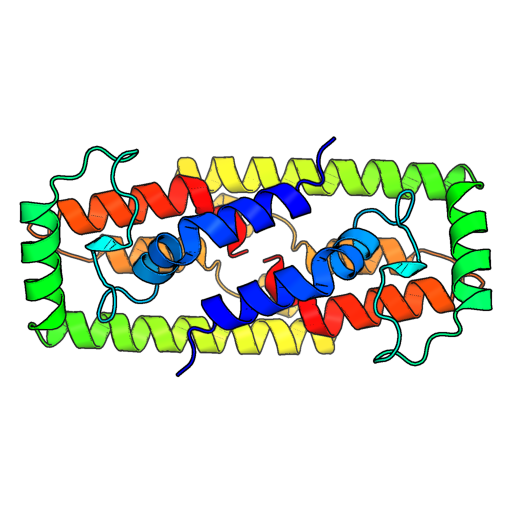97 12.766 1 94.19 56 ASP B N 1
ATOM 1490 C CA . ASP B 1 56 ? 11.484 25.344 12.711 1 94.19 56 ASP B CA 1
ATOM 1491 C C . ASP B 1 56 ? 11.117 24.047 13.445 1 94.19 56 ASP B C 1
ATOM 1493 O O . ASP B 1 56 ? 11.43 22.953 12.977 1 94.19 56 ASP B O 1
ATOM 1497 N N . LEU B 1 57 ? 10.539 24.281 14.562 1 94.44 57 LEU B N 1
ATOM 1498 C CA . LEU B 1 57 ? 10.188 23.125 15.383 1 94.44 57 LEU B CA 1
ATOM 1499 C C . LEU B 1 57 ? 9.375 22.109 14.578 1 94.44 57 LEU B C 1
ATOM 1501 O O . LEU B 1 57 ? 9.695 20.922 14.555 1 94.44 57 LEU B O 1
ATOM 1505 N N . TRP B 1 58 ? 8.445 22.609 13.883 1 94.81 58 TRP B N 1
ATOM 1506 C CA . TRP B 1 58 ? 7.535 21.703 13.18 1 94.81 58 TRP B CA 1
ATOM 1507 C C . TRP B 1 58 ? 8.117 21.281 11.836 1 94.81 58 TRP B C 1
ATOM 1509 O O . TRP B 1 58 ? 7.98 20.125 11.43 1 94.81 58 TRP B O 1
ATOM 1519 N N . SER B 1 59 ? 8.766 22.172 11.172 1 94.88 59 SER B N 1
ATOM 1520 C CA . SER B 1 59 ? 9.391 21.828 9.898 1 94.88 59 SER B CA 1
ATOM 1521 C C . SER B 1 59 ? 10.445 20.734 10.086 1 94.88 59 SER B C 1
ATOM 1523 O O . SER B 1 59 ? 10.531 19.797 9.289 1 94.88 59 SER B O 1
ATOM 1525 N N . ASP B 1 60 ? 11.148 20.797 11.156 1 96.31 60 ASP B N 1
ATOM 1526 C CA . ASP B 1 60 ? 12.148 19.781 11.461 1 96.31 60 ASP B CA 1
ATOM 1527 C C . ASP B 1 60 ? 11.484 18.438 11.781 1 96.31 60 ASP B C 1
ATOM 1529 O O . ASP B 1 60 ? 11.938 17.391 11.32 1 96.31 60 ASP B O 1
ATOM 1533 N N . LYS B 1 61 ? 10.508 18.547 12.547 1 95.31 61 LYS B N 1
ATOM 1534 C CA . LYS B 1 61 ? 9.797 17.328 12.945 1 95.31 61 LYS B CA 1
ATOM 1535 C C . LYS B 1 61 ? 9.281 16.562 11.727 1 95.31 61 LYS B C 1
ATOM 1537 O O . LYS B 1 61 ? 9.469 15.352 11.625 1 95.31 61 LYS B O 1
ATOM 1542 N N . PHE B 1 62 ? 8.711 17.188 10.805 1 95.62 62 PHE B N 1
ATOM 1543 C CA . PHE B 1 62 ? 8.109 16.516 9.664 1 95.62 62 PHE B CA 1
ATOM 1544 C C . PHE B 1 62 ? 9.18 16.109 8.656 1 95.62 62 PHE B C 1
ATOM 1546 O O . PHE B 1 62 ? 9.008 15.125 7.926 1 95.62 62 PHE B O 1
ATOM 1553 N N . THR B 1 63 ? 10.297 16.797 8.648 1 93.56 63 THR B N 1
ATOM 1554 C CA . THR B 1 63 ? 11.43 16.359 7.84 1 93.56 63 THR B CA 1
ATOM 1555 C C . THR B 1 63 ? 11.977 15.031 8.367 1 93.56 63 THR B C 1
ATOM 1557 O O . THR B 1 63 ? 12.219 14.102 7.59 1 93.56 63 THR B O 1
ATOM 1560 N N . GLU B 1 64 ? 12.094 14.992 9.633 1 95.44 64 GLU B N 1
ATOM 1561 C CA . GLU B 1 64 ? 12.555 13.758 10.25 1 95.44 64 GLU B CA 1
ATOM 1562 C C . GLU B 1 64 ? 11.547 12.633 10.055 1 95.44 64 GLU B C 1
ATOM 1564 O O . GLU B 1 64 ? 11.93 11.484 9.797 1 95.44 64 GLU B O 1
ATOM 1569 N N . PHE B 1 65 ? 10.391 12.977 10.266 1 94.75 65 PHE B N 1
ATOM 1570 C CA . PHE B 1 65 ? 9.312 12.016 10.078 1 94.75 65 PHE B CA 1
ATOM 1571 C C . PHE B 1 65 ? 9.359 11.406 8.688 1 94.75 65 PHE B C 1
ATOM 1573 O O . PHE B 1 65 ? 9.281 10.18 8.539 1 94.75 65 PHE B O 1
ATOM 1580 N N . LYS B 1 66 ? 9.469 12.227 7.742 1 89.44 66 LYS B N 1
ATOM 1581 C CA . LYS B 1 66 ? 9.555 11.758 6.359 1 89.44 66 LYS B CA 1
ATOM 1582 C C . LYS B 1 66 ? 10.734 10.812 6.172 1 89.44 66 LYS B C 1
ATOM 1584 O O . LYS B 1 66 ? 10.594 9.758 5.539 1 89.44 66 LYS B O 1
ATOM 1589 N N . SER B 1 67 ? 11.836 11.148 6.715 1 90.75 67 SER B N 1
ATOM 1590 C CA . SER B 1 67 ? 13.031 10.32 6.629 1 90.75 67 SER B CA 1
ATOM 1591 C C . SER B 1 67 ? 12.812 8.961 7.289 1 90.75 67 SER B C 1
ATOM 1593 O O . SER B 1 67 ? 13.234 7.93 6.762 1 90.75 67 SER B O 1
ATOM 1595 N N . LYS B 1 68 ? 12.172 8.984 8.367 1 91.56 68 LYS B N 1
ATOM 1596 C CA . LYS B 1 68 ? 11.875 7.75 9.078 1 91.56 68 LYS B CA 1
ATOM 1597 C C . LYS B 1 68 ? 10.992 6.832 8.242 1 91.56 68 LYS B C 1
ATOM 1599 O O . LYS B 1 68 ? 11.219 5.621 8.188 1 91.56 68 LYS B O 1
ATOM 1604 N N . LEU B 1 69 ? 9.992 7.363 7.66 1 88.44 69 LEU B N 1
ATOM 1605 C CA . LEU B 1 69 ? 9.102 6.57 6.82 1 88.44 69 LEU B CA 1
ATOM 1606 C C . LEU B 1 69 ? 9.859 5.969 5.641 1 88.44 69 LEU B C 1
ATOM 1608 O O . LEU B 1 69 ? 9.617 4.82 5.262 1 88.44 69 LEU B O 1
ATOM 1612 N N . GLU B 1 70 ? 10.773 6.711 5.09 1 84.88 70 GLU B N 1
ATOM 1613 C CA . GLU B 1 70 ? 11.586 6.219 3.982 1 84.88 70 GLU B CA 1
ATOM 1614 C C . GLU B 1 70 ? 12.484 5.07 4.426 1 84.88 70 GLU B C 1
ATOM 1616 O O . GLU B 1 70 ? 12.656 4.094 3.697 1 84.88 70 GLU B O 1
ATOM 1621 N N . GLU B 1 71 ? 12.992 5.199 5.547 1 89.62 71 GLU B N 1
ATOM 1622 C CA . GLU B 1 71 ? 13.836 4.141 6.086 1 89.62 71 GLU B CA 1
ATOM 1623 C C . GLU B 1 71 ? 13.039 2.863 6.328 1 89.62 71 GLU B C 1
ATOM 1625 O O . GLU B 1 71 ? 13.516 1.763 6.051 1 89.62 71 GLU B O 1
ATOM 1630 N N . LEU B 1 72 ? 11.891 3.018 6.863 1 87.5 72 LEU B N 1
ATOM 1631 C CA . LEU B 1 72 ? 11.023 1.867 7.102 1 87.5 72 LEU B CA 1
ATOM 1632 C C . LEU B 1 72 ? 10.695 1.152 5.797 1 87.5 72 LEU B C 1
ATOM 1634 O O . LEU B 1 72 ? 10.648 -0.079 5.754 1 87.5 72 LEU B O 1
ATOM 1638 N N . GLU B 1 73 ? 10.438 1.894 4.789 1 84 73 GLU B N 1
ATOM 1639 C CA . GLU B 1 73 ? 10.156 1.305 3.482 1 84 73 GLU B CA 1
ATOM 1640 C C . GLU B 1 73 ? 11.352 0.488 2.982 1 84 73 GLU B C 1
ATOM 1642 O O . GLU B 1 73 ? 11.172 -0.607 2.445 1 84 73 GLU B O 1
ATOM 1647 N N . VAL B 1 74 ? 12.531 1.021 3.148 1 84.88 74 VAL B N 1
ATOM 1648 C CA . VAL B 1 74 ? 13.75 0.316 2.754 1 84.88 74 VAL B CA 1
ATOM 1649 C C . VAL B 1 74 ? 13.875 -0.979 3.553 1 84.88 74 VAL B C 1
ATOM 1651 O O . VAL B 1 74 ? 14.195 -2.029 2.994 1 84.88 74 VAL B O 1
ATOM 1654 N N . GLN B 1 75 ? 13.586 -0.87 4.762 1 88.69 75 GLN B N 1
ATOM 1655 C CA . GLN B 1 75 ? 13.656 -2.049 5.617 1 88.69 75 GLN B CA 1
ATOM 1656 C C . GLN B 1 75 ? 12.664 -3.113 5.176 1 88.69 75 GLN B C 1
ATOM 1658 O O . GLN B 1 75 ? 12.992 -4.301 5.125 1 88.69 75 GLN B O 1
ATOM 1663 N N . LYS B 1 76 ? 11.539 -2.715 4.914 1 86.94 76 LYS B N 1
ATOM 1664 C CA . LYS B 1 76 ? 10.516 -3.646 4.438 1 86.94 76 LYS B CA 1
ATOM 1665 C C . LYS B 1 76 ? 10.969 -4.355 3.166 1 86.94 76 LYS B C 1
ATOM 1667 O O . LYS B 1 76 ? 10.852 -5.578 3.057 1 86.94 76 LYS B O 1
ATOM 1672 N N . CYS B 1 77 ? 11.469 -3.629 2.25 1 84.56 77 CYS B N 1
ATOM 1673 C CA . CYS B 1 77 ? 11.953 -4.191 0.995 1 84.56 77 CYS B CA 1
ATOM 1674 C C . CYS B 1 77 ? 13.039 -5.23 1.245 1 84.56 77 CYS B C 1
ATOM 1676 O O . CYS B 1 77 ? 13.039 -6.301 0.636 1 84.56 77 CYS B O 1
ATOM 1678 N N . MET B 1 78 ? 13.906 -4.863 2.15 1 89.44 78 MET B N 1
ATOM 1679 C CA . MET B 1 78 ? 15 -5.777 2.471 1 89.44 78 MET B CA 1
ATOM 1680 C C . MET B 1 78 ? 14.469 -7.066 3.086 1 89.44 78 MET B C 1
ATOM 1682 O O . MET B 1 78 ? 14.898 -8.156 2.711 1 89.44 78 MET B O 1
ATOM 1686 N N . HIS B 1 79 ? 13.531 -6.953 3.928 1 92 79 HIS B N 1
ATOM 1687 C CA . HIS B 1 79 ? 12.992 -8.125 4.602 1 92 79 HIS B CA 1
ATOM 1688 C C . HIS B 1 79 ? 12.188 -8.992 3.637 1 92 79 HIS B C 1
ATOM 1690 O O . HIS B 1 79 ? 12.234 -10.227 3.721 1 92 79 HIS B O 1
ATOM 1696 N N . ILE B 1 80 ? 11.516 -8.398 2.742 1 88.56 80 ILE B N 1
ATOM 1697 C CA . ILE B 1 80 ? 10.781 -9.148 1.729 1 88.56 80 ILE B CA 1
ATOM 1698 C C . ILE B 1 80 ? 11.766 -9.914 0.84 1 88.56 80 ILE B C 1
ATOM 1700 O O . ILE B 1 80 ? 11.602 -11.109 0.603 1 88.56 80 ILE B O 1
ATOM 1704 N N . ALA B 1 81 ? 12.789 -9.234 0.455 1 87.81 81 ALA B N 1
ATOM 1705 C CA . ALA B 1 81 ? 13.797 -9.836 -0.417 1 87.81 81 ALA B CA 1
ATOM 1706 C C . ALA B 1 81 ? 14.477 -11.016 0.265 1 87.81 81 ALA B C 1
ATOM 1708 O O . ALA B 1 81 ? 14.844 -11.992 -0.394 1 87.81 81 ALA B O 1
ATOM 1709 N N . GLN B 1 82 ? 14.609 -10.945 1.558 1 92.12 82 GLN B N 1
ATOM 1710 C CA . GLN B 1 82 ? 15.297 -11.984 2.318 1 92.12 82 GLN B CA 1
ATOM 1711 C C . GLN B 1 82 ? 14.312 -13 2.885 1 92.12 82 GLN B C 1
ATOM 1713 O O . GLN B 1 82 ? 14.703 -13.922 3.602 1 92.12 82 GLN B O 1
ATOM 1718 N N . HIS B 1 83 ? 13.078 -12.82 2.615 1 88.88 83 HIS B N 1
ATOM 1719 C CA . HIS B 1 83 ? 12 -13.664 3.125 1 88.88 83 HIS B CA 1
ATOM 1720 C C . HIS B 1 83 ? 12.023 -13.727 4.648 1 88.88 83 HIS B C 1
ATOM 1722 O O . HIS B 1 83 ? 11.797 -14.781 5.234 1 88.88 83 HIS B O 1
ATOM 1728 N N . ASN B 1 84 ? 12.477 -12.672 5.211 1 92.25 84 ASN B N 1
ATOM 1729 C CA . ASN B 1 84 ? 12.484 -12.555 6.668 1 92.25 84 ASN B CA 1
ATOM 1730 C C . ASN B 1 84 ? 11.133 -12.07 7.195 1 92.25 84 ASN B C 1
ATOM 1732 O O . ASN B 1 84 ? 11.008 -10.922 7.625 1 92.25 84 ASN B O 1
ATOM 1736 N N . TRP B 1 85 ? 10.211 -12.906 7.297 1 88.62 85 TRP B N 1
ATOM 1737 C CA . TRP B 1 85 ? 8.828 -12.57 7.594 1 88.62 85 TRP B CA 1
ATOM 1738 C C . TRP B 1 85 ? 8.664 -12.164 9.055 1 88.62 85 TRP B C 1
ATOM 1740 O O . TRP B 1 85 ? 7.836 -11.32 9.391 1 88.62 85 TRP B O 1
ATOM 1750 N N . ARG B 1 86 ? 9.422 -12.812 9.891 1 89.88 86 ARG B N 1
ATOM 1751 C CA . ARG B 1 86 ? 9.406 -12.438 11.305 1 89.88 86 ARG B CA 1
ATOM 1752 C C . ARG B 1 86 ? 9.82 -10.984 11.492 1 89.88 86 ARG B C 1
ATOM 1754 O O . ARG B 1 86 ? 9.148 -10.219 12.188 1 89.88 86 ARG B O 1
ATOM 1761 N N . ALA B 1 87 ? 10.867 -10.609 10.812 1 92.31 87 ALA B N 1
ATOM 1762 C CA . ALA B 1 87 ? 11.352 -9.234 10.93 1 92.31 87 ALA B CA 1
ATOM 1763 C C . ALA B 1 87 ? 10.375 -8.25 10.297 1 92.31 87 ALA B C 1
ATOM 1765 O O . ALA B 1 87 ? 10.227 -7.121 10.773 1 92.31 87 ALA B O 1
ATOM 1766 N N . LEU B 1 88 ? 9.695 -8.672 9.297 1 90 88 LEU B N 1
ATOM 1767 C CA . LEU B 1 88 ? 8.711 -7.828 8.625 1 90 88 LEU B CA 1
ATOM 1768 C C . LEU B 1 88 ? 7.562 -7.48 9.562 1 90 88 LEU B C 1
ATOM 1770 O O . LEU B 1 88 ? 7.062 -6.355 9.555 1 90 88 LEU B O 1
ATOM 1774 N N . LYS B 1 89 ? 7.254 -8.414 10.422 1 87.06 89 LYS B N 1
ATOM 1775 C CA . LYS B 1 89 ? 6.16 -8.234 11.375 1 87.06 89 LYS B CA 1
ATOM 1776 C C . LYS B 1 89 ? 6.52 -7.191 12.43 1 87.06 89 LYS B C 1
ATOM 1778 O O . LYS B 1 89 ? 5.633 -6.59 13.039 1 87.06 89 LYS B O 1
ATOM 1783 N N . GLU B 1 90 ? 7.762 -6.977 12.57 1 91.56 90 GLU B N 1
ATOM 1784 C CA . GLU B 1 90 ? 8.219 -6.07 13.625 1 91.56 90 GLU B CA 1
ATOM 1785 C C . GLU B 1 90 ? 8.289 -4.633 13.117 1 91.56 90 GLU B C 1
ATOM 1787 O O . GLU B 1 90 ? 8.5 -3.701 13.898 1 91.56 90 GLU B O 1
ATOM 1792 N N . ILE B 1 91 ? 8.148 -4.473 11.844 1 89.94 91 ILE B N 1
ATOM 1793 C CA . ILE B 1 91 ? 8.188 -3.121 11.297 1 89.94 91 ILE B CA 1
ATOM 1794 C C . ILE B 1 91 ? 6.945 -2.35 11.742 1 89.94 91 ILE B C 1
ATOM 1796 O O . ILE B 1 91 ? 5.82 -2.842 11.617 1 89.94 91 ILE B O 1
ATOM 1800 N N . PRO B 1 92 ? 7.145 -1.173 12.273 1 88.94 92 PRO B N 1
ATOM 1801 C CA . PRO B 1 92 ? 5.992 -0.391 12.727 1 88.94 92 PRO B CA 1
ATOM 1802 C C . PRO B 1 92 ? 4.973 -0.147 11.625 1 88.94 92 PRO B C 1
ATOM 1804 O O . PRO B 1 92 ? 5.34 -0.064 10.445 1 88.94 92 PRO B O 1
ATOM 1807 N N . GLN B 1 93 ? 3.742 -0.002 12.055 1 87.38 93 GLN B N 1
ATOM 1808 C CA . GLN B 1 93 ? 2.676 0.337 11.125 1 87.38 93 GLN B CA 1
ATOM 1809 C C . GLN B 1 93 ? 2.76 1.801 10.695 1 87.38 93 GLN B C 1
ATOM 1811 O O . GLN B 1 93 ? 2.738 2.699 11.547 1 87.38 93 GLN B O 1
ATOM 1816 N N . VAL B 1 94 ? 2.797 1.957 9.516 1 86.56 94 VAL B N 1
ATOM 1817 C CA . VAL B 1 94 ? 2.982 3.297 8.969 1 86.56 94 VAL B CA 1
ATOM 1818 C C . VAL B 1 94 ? 1.802 4.184 9.359 1 86.56 94 VAL B C 1
ATOM 1820 O O . VAL B 1 94 ? 1.979 5.359 9.68 1 86.56 94 VAL B O 1
ATOM 1823 N N . GLU B 1 95 ? 0.614 3.604 9.398 1 88.75 95 GLU B N 1
ATOM 1824 C CA . GLU B 1 95 ? -0.59 4.355 9.734 1 88.75 95 GLU B CA 1
ATOM 1825 C C . GLU B 1 95 ? -0.522 4.891 11.164 1 88.75 95 GLU B C 1
ATOM 1827 O O . GLU B 1 95 ? -0.939 6.02 11.43 1 88.75 95 GLU B O 1
ATOM 1832 N N . ALA B 1 96 ? -0.016 4.125 11.969 1 90.44 96 ALA B N 1
ATOM 1833 C CA . ALA B 1 96 ? 0.135 4.535 13.359 1 90.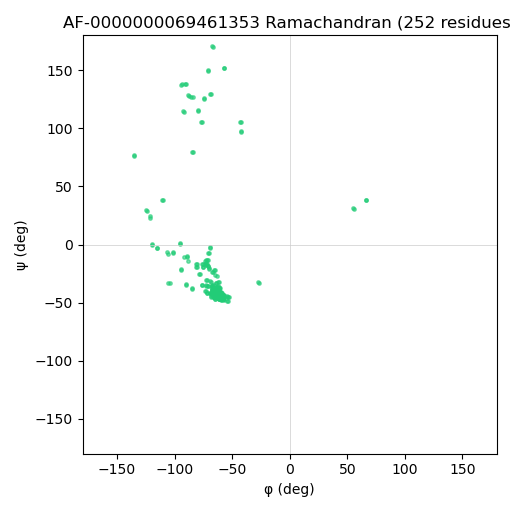44 96 ALA B CA 1
ATOM 1834 C C . ALA B 1 96 ? 1.146 5.668 13.492 1 90.44 96 ALA B C 1
ATOM 1836 O O . ALA B 1 96 ? 0.936 6.609 14.266 1 90.44 96 ALA B O 1
ATOM 1837 N N . LEU B 1 97 ? 2.189 5.605 12.773 1 91.94 97 LEU B N 1
ATOM 1838 C CA . LEU B 1 97 ? 3.225 6.633 12.797 1 91.94 97 LEU B CA 1
ATOM 1839 C C . LEU B 1 97 ? 2.688 7.957 12.273 1 91.94 97 LEU B C 1
ATOM 1841 O O . LEU B 1 97 ? 2.979 9.016 12.828 1 91.94 97 LEU B O 1
ATOM 1845 N N . ILE B 1 98 ? 1.949 7.848 11.25 1 92.69 98 ILE B N 1
ATOM 1846 C CA . ILE B 1 98 ? 1.346 9.047 10.68 1 92.69 98 ILE B CA 1
ATOM 1847 C C . ILE B 1 98 ? 0.401 9.68 11.703 1 92.69 98 ILE B C 1
ATOM 1849 O O . ILE B 1 98 ? 0.468 10.883 11.953 1 92.69 98 ILE B O 1
ATOM 1853 N N . PHE B 1 99 ? -0.37 8.859 12.289 1 93.75 99 PHE B N 1
ATOM 1854 C CA . PHE B 1 99 ? -1.3 9.359 13.297 1 93.75 99 PHE B CA 1
ATOM 1855 C C . PHE B 1 99 ? -0.552 10.062 14.422 1 93.75 99 PHE B C 1
ATOM 1857 O O . PHE B 1 99 ? -0.927 11.164 14.828 1 93.75 99 PHE B O 1
ATOM 1864 N N . GLU B 1 100 ? 0.481 9.508 14.867 1 94.69 100 GLU B N 1
ATOM 1865 C CA . GLU B 1 100 ? 1.256 10.055 15.977 1 94.69 100 GLU B CA 1
ATOM 1866 C C . GLU B 1 100 ? 1.896 11.383 15.602 1 94.69 100 GLU B C 1
ATOM 1868 O O . GLU B 1 100 ? 1.903 12.32 16.406 1 94.69 100 GLU B O 1
ATOM 1873 N N . ALA B 1 101 ? 2.428 11.461 14.422 1 95.94 101 ALA B N 1
ATOM 1874 C CA . ALA B 1 101 ? 3.078 12.68 13.961 1 95.94 101 ALA B CA 1
ATOM 1875 C C . ALA B 1 101 ? 2.094 13.852 13.938 1 95.94 101 ALA B C 1
ATOM 1877 O O . ALA B 1 101 ? 2.387 14.922 14.461 1 95.94 101 ALA B O 1
ATOM 1878 N N . TRP B 1 102 ? 0.993 13.664 13.43 1 96.25 102 TRP B N 1
ATOM 1879 C CA . TRP B 1 102 ? 0.005 14.727 13.297 1 96.25 102 TRP B CA 1
ATOM 1880 C C . TRP B 1 102 ? -0.67 15.016 14.633 1 96.25 102 TRP B C 1
ATOM 1882 O O . TRP B 1 102 ? -0.968 16.172 14.953 1 96.25 102 TRP B O 1
ATOM 1892 N N . ASN B 1 103 ? -0.873 14.016 15.453 1 95.62 103 ASN B N 1
ATOM 1893 C CA . ASN B 1 103 ? -1.502 14.172 16.766 1 95.62 103 ASN B CA 1
ATOM 1894 C C . ASN B 1 103 ? -0.621 14.969 17.719 1 95.62 103 ASN B C 1
ATOM 1896 O O . ASN B 1 103 ? -1.116 15.555 18.672 1 95.62 103 ASN B O 1
ATOM 1900 N N . SER B 1 104 ? 0.548 14.984 17.5 1 96.25 104 SER B N 1
ATOM 1901 C CA . SER B 1 104 ? 1.499 15.688 18.344 1 96.25 104 SER B CA 1
ATOM 1902 C C . SER B 1 104 ? 1.396 17.203 18.172 1 96.25 104 SER B C 1
ATOM 1904 O O . SER B 1 104 ? 1.907 17.969 19 1 96.25 104 SER B O 1
ATOM 1906 N N . LEU B 1 105 ? 0.799 17.703 17.125 1 96.94 105 LEU B N 1
ATOM 1907 C CA . LEU B 1 105 ? 0.66 19.141 16.891 1 96.94 105 LEU B CA 1
ATOM 1908 C C . LEU B 1 105 ? -0.339 19.766 17.859 1 96.94 105 LEU B C 1
ATOM 1910 O O . LEU B 1 105 ? -1.302 19.109 18.266 1 96.94 105 LEU B O 1
ATOM 1914 N N . PRO B 1 106 ? -0.128 21.031 18.188 1 96.69 106 PRO B N 1
ATOM 1915 C CA . PRO B 1 106 ? -1.097 21.719 19.047 1 96.69 106 PRO B CA 1
ATOM 1916 C C . PRO B 1 106 ? -2.439 21.938 18.359 1 96.69 106 PRO B C 1
ATOM 1918 O O . PRO B 1 106 ? -2.562 21.719 17.141 1 96.69 106 PRO B O 1
ATOM 1921 N N . GLU B 1 107 ? -3.408 22.375 19.141 1 95.88 107 GLU B N 1
ATOM 1922 C CA . GLU B 1 107 ? -4.781 22.516 18.656 1 95.88 107 GLU B CA 1
ATOM 1923 C C . GLU B 1 107 ? -4.906 23.672 17.688 1 95.88 107 GLU B C 1
ATOM 1925 O O . GLU B 1 107 ? -5.883 23.766 16.938 1 95.88 107 GLU B O 1
ATOM 1930 N N . CYS B 1 108 ? -3.939 24.609 17.688 1 95.88 108 CYS B N 1
ATOM 1931 C CA . CYS B 1 108 ? -4 25.719 16.734 1 95.88 108 CYS B CA 1
ATOM 1932 C C . CYS B 1 108 ? -3.756 25.234 15.32 1 95.88 108 CYS B C 1
ATOM 1934 O O . CYS B 1 108 ? -3.887 26 14.359 1 95.88 108 CYS B O 1
ATOM 1936 N N . TYR B 1 109 ? -3.49 23.969 15.109 1 97.12 109 TYR B N 1
ATOM 1937 C CA . TYR B 1 109 ? -3.373 23.344 13.797 1 97.12 109 TYR B CA 1
ATOM 1938 C C . TYR B 1 109 ? -4.539 22.391 13.547 1 97.12 109 TYR B C 1
ATOM 1940 O O . TYR B 1 109 ? -4.359 21.312 12.961 1 97.12 109 TYR B O 1
ATOM 1948 N N . SER B 1 110 ? -5.641 22.781 13.977 1 9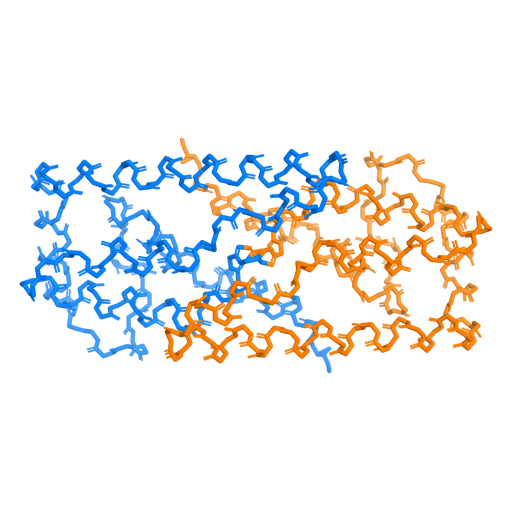6.31 110 SER B N 1
ATOM 1949 C CA . SER B 1 110 ? -6.809 21.906 13.984 1 96.31 110 SER B CA 1
ATOM 1950 C C . SER B 1 110 ? -7.219 21.531 12.562 1 96.31 110 SER B C 1
ATOM 1952 O O . SER B 1 110 ? -7.617 20.391 12.312 1 96.31 110 SER B O 1
ATOM 1954 N N . GLU B 1 111 ? -7.117 22.438 11.57 1 96.62 111 GLU B N 1
ATOM 1955 C CA . GLU B 1 111 ? -7.566 22.141 10.219 1 96.62 111 GLU B CA 1
ATOM 1956 C C . GLU B 1 111 ? -6.633 21.141 9.531 1 96.62 111 GLU B C 1
ATOM 1958 O O . GLU B 1 111 ? -7.086 20.234 8.828 1 96.62 111 GLU B O 1
ATOM 1963 N N . VAL B 1 112 ? -5.344 21.312 9.703 1 96.31 112 VAL B N 1
ATOM 1964 C CA . VAL B 1 112 ? -4.395 20.391 9.078 1 96.31 112 VAL B CA 1
ATOM 1965 C C . VAL B 1 112 ? -4.512 19.016 9.719 1 96.31 112 VAL B C 1
ATOM 1967 O O . VAL B 1 112 ? -4.43 18 9.031 1 96.31 112 VAL B O 1
ATOM 1970 N N . LYS B 1 113 ? -4.742 19 11.031 1 96.31 113 LYS B N 1
ATOM 1971 C CA . LYS B 1 113 ? -4.922 17.734 11.727 1 96.31 113 LYS B CA 1
ATOM 1972 C C . LYS B 1 113 ? -6.18 17.016 11.25 1 96.31 113 LYS B C 1
ATOM 1974 O O . LYS B 1 113 ? -6.145 15.812 10.969 1 96.31 113 LYS B O 1
ATOM 1979 N N . LYS B 1 114 ? -7.18 17.734 11.18 1 95.69 114 LYS B N 1
ATOM 1980 C CA . LYS B 1 114 ? -8.445 17.172 10.703 1 95.69 114 LYS B CA 1
ATOM 1981 C C . LYS B 1 114 ? -8.297 16.594 9.305 1 95.69 114 LYS B C 1
ATOM 1983 O O . LYS B 1 114 ? -8.797 15.5 9.023 1 95.69 114 LYS B O 1
ATOM 1988 N N . LEU B 1 115 ? -7.676 17.281 8.445 1 94.88 115 LEU B N 1
ATOM 1989 C CA . LEU B 1 115 ? -7.438 16.797 7.086 1 94.88 115 LEU B CA 1
ATOM 1990 C C . LEU B 1 115 ? -6.602 15.516 7.105 1 94.88 115 LEU B C 1
ATOM 1992 O O . LEU B 1 115 ? -6.961 14.523 6.469 1 94.88 115 LEU B O 1
ATOM 1996 N N . ALA B 1 116 ? -5.547 15.523 7.871 1 94.25 116 ALA B N 1
ATOM 1997 C CA . ALA B 1 116 ? -4.648 14.375 7.93 1 94.25 116 ALA B CA 1
ATOM 1998 C C . ALA B 1 116 ? -5.379 13.141 8.453 1 94.25 116 ALA B C 1
ATOM 2000 O O . ALA B 1 116 ? -5.246 12.047 7.887 1 94.25 116 ALA B O 1
ATOM 2001 N N . TYR B 1 117 ? -6.211 13.352 9.484 1 92.94 117 TYR B N 1
ATOM 2002 C CA . TYR B 1 117 ? -6.957 12.242 10.07 1 92.94 117 TYR B CA 1
ATOM 2003 C C . TYR B 1 117 ? -7.988 11.703 9.086 1 92.94 117 TYR B C 1
ATOM 2005 O O . TYR B 1 117 ? -8.18 10.492 8.977 1 92.94 117 TYR B O 1
ATOM 2013 N N . GLY B 1 118 ? -8.609 12.633 8.438 1 91.38 118 GLY B N 1
ATOM 2014 C CA . GLY B 1 118 ? -9.57 12.211 7.434 1 91.38 118 GLY B CA 1
ATOM 2015 C C . GLY B 1 118 ? -8.938 11.406 6.312 1 91.38 118 GLY B C 1
ATOM 2016 O O . GLY B 1 118 ? -9.469 10.367 5.918 1 91.38 118 GLY B O 1
ATOM 2017 N N . VAL B 1 119 ? -7.844 11.852 5.82 1 88.88 119 VAL B N 1
ATOM 2018 C CA . VAL B 1 119 ? -7.129 11.164 4.75 1 88.88 119 VAL B CA 1
ATOM 2019 C C . VAL B 1 119 ? -6.672 9.789 5.234 1 88.88 119 VAL B C 1
ATOM 2021 O O . VAL B 1 119 ? -6.848 8.789 4.535 1 88.88 119 VAL B O 1
ATOM 2024 N N . LEU B 1 120 ? -6.117 9.703 6.406 1 88.81 120 LEU B N 1
ATOM 2025 C CA . LEU B 1 120 ? -5.656 8.445 6.988 1 88.81 120 LEU B CA 1
ATOM 2026 C C . LEU B 1 120 ? -6.801 7.445 7.105 1 88.81 120 LEU B C 1
ATOM 2028 O O . LEU B 1 120 ? -6.633 6.266 6.793 1 88.81 120 LEU B O 1
ATOM 2032 N N . THR B 1 121 ? -7.918 7.906 7.504 1 85.56 121 THR B N 1
ATOM 2033 C CA . THR B 1 121 ? -9.07 7.039 7.715 1 85.56 121 THR B CA 1
ATOM 2034 C C . THR B 1 121 ? -9.57 6.473 6.391 1 85.56 121 THR B C 1
ATOM 2036 O O . THR B 1 121 ? -9.945 5.301 6.312 1 85.56 121 THR B O 1
ATOM 2039 N N . ILE B 1 122 ? -9.492 7.227 5.34 1 79.69 122 ILE B N 1
ATOM 2040 C CA . ILE B 1 122 ? -10.055 6.812 4.059 1 79.69 122 ILE B CA 1
ATOM 2041 C C . ILE B 1 122 ? -9 6.047 3.26 1 79.69 122 ILE B C 1
ATOM 2043 O O . ILE B 1 122 ? -9.32 5.07 2.576 1 79.69 122 ILE B O 1
ATOM 2047 N N . PHE B 1 123 ? -7.711 6.438 3.391 1 75.69 123 PHE B N 1
ATOM 2048 C CA . PHE B 1 123 ? -6.695 5.922 2.482 1 75.69 123 PHE B CA 1
ATOM 2049 C C . PHE B 1 123 ? -5.621 5.156 3.25 1 75.69 123 PHE B C 1
ATOM 2051 O O . PHE B 1 123 ? -4.625 4.723 2.668 1 75.69 123 PHE B O 1
ATOM 2058 N N . GLY B 1 124 ? -5.672 5.035 4.512 1 72.62 124 GLY B N 1
ATOM 2059 C CA . GLY B 1 124 ? -4.613 4.48 5.344 1 72.62 124 GLY B CA 1
ATOM 2060 C C . GLY B 1 124 ? -4.348 3.014 5.066 1 72.62 124 GLY B C 1
ATOM 2061 O O . GLY B 1 124 ? -3.244 2.521 5.312 1 72.62 124 GLY B O 1
ATOM 2062 N N . SER B 1 125 ? -5.359 2.367 4.586 1 63.88 125 SER B N 1
ATOM 2063 C CA . SER B 1 125 ? -5.125 0.961 4.273 1 63.88 125 SER B CA 1
ATOM 2064 C C . SER B 1 125 ? -4.27 0.808 3.02 1 63.88 125 SER B C 1
ATOM 2066 O O . SER B 1 125 ? -3.713 -0.263 2.77 1 63.88 125 SER B O 1
ATOM 2068 N N . THR B 1 126 ? -4.109 1.883 2.262 1 59.47 126 THR B N 1
ATOM 2069 C CA . THR B 1 126 ? -3.4 1.805 0.988 1 59.47 126 THR B CA 1
ATOM 2070 C C . THR B 1 126 ? -1.891 1.847 1.205 1 59.47 126 THR B C 1
ATOM 2072 O O . THR B 1 126 ? -1.119 1.503 0.307 1 59.47 126 THR B O 1
ATOM 2075 N N . TYR B 1 127 ? -1.391 2.271 2.346 1 53.22 127 TYR B N 1
ATOM 2076 C CA . TYR B 1 127 ? 0.037 2.381 2.623 1 53.22 127 TYR B CA 1
ATOM 2077 C C . TYR B 1 127 ? 0.584 1.077 3.191 1 53.22 127 TYR B C 1
ATOM 2079 O O . TYR B 1 127 ? 1.776 0.788 3.062 1 53.22 127 TYR B O 1
ATOM 2087 N N . SER B 1 128 ? -0.204 0.246 3.578 1 48.72 128 SER B N 1
ATOM 2088 C CA . SER B 1 128 ? 0.276 -0.966 4.234 1 48.72 128 SER B CA 1
ATOM 2089 C C . SER B 1 128 ? 0.477 -2.096 3.23 1 48.72 128 SER B C 1
ATOM 2091 O O . SER B 1 128 ? -0.211 -2.156 2.209 1 48.72 128 SER B O 1
#

Secondary structure (DSSP, 8-state):
---HHHHHHHHHHHTHHHHHHHH-GGG--GGGS--GGGT--HHHHHHHHHHHHH-HHHHHHHHHHHHHHHHHHHHHHHHHHTT-HHHHHTSPPHHHHHHHHHHTS-GGGHHHHHHHHHHHHHHGGGT-/---HHHHHHHHHHHTHHHHHHHH-GGG--GGGS--GGGT--HHHHHHHHHHHHH-HHHHHHHHHHHHHHHHHHHHHHHHHHTT-HHHHHTSPPHHHHHHHHHHTS-GGGHHHHHHHHHHHHHHGGGT-

Foldseek 3Di:
DCPPVNVLVVVCVQAVLLVVCLLAVLPGDLVSHDCVVQPFDSVLQVVLSVVQNPDPVNVVLSVVSNVVLVVLVVVLVVCVVVVVVVVNVVRDQNLVSSLVSLVVDDCSNVRSSSSSVVCCVVNVVVSD/DCPPVNVLVVVCVQAVLLVVCLLAVLPGDLVSHDCVVQPFDSVLQVVLSVVQNPDPVNVVLSVVSNVVVVVLVVVLVVCVVVVVVVVNVVRDQNLVSSLVSLVVDDCSNVRSSSSSVVCCVVNVVVVD